Protein AF-A0A7R9DQ23-F1 (afdb_monomer_lite)

InterPro domains:
  IPR026749 Transmembrane protein 135 [PTHR12459] (14-139)
  IPR031926 Transmembrane protein 135, N-terminal domain [PF15982] (11-91)

Radius of gyration: 28.57 Å; chains: 1; bounding box: 68×41×71 Å

Organism: Timema cristinae (NCBI:txid61476)

Sequence (204 aa):
MRGRIPTRKDIKNTLLGILQSSLFLTCNGAAFPLFICFLRNILGNFNVLTVSFVPALLSSYVAILLERPSRRGLLSLYVTNVASETLFRMASWRGLVKPLPYGEVIIFTTSIATLLFLYRSSHATNDSIYSLLRFVVGPFEEKGYAENREDLPPQDVSLRFDRRSSGVVKAALQIYKSLVQGVKNYGRHPACPHPFSCTFYTLQ

Structure (mmCIF, N/CA/C/O backbone):
data_AF-A0A7R9DQ23-F1
#
_entry.id   AF-A0A7R9DQ23-F1
#
loop_
_atom_site.group_PDB
_atom_site.id
_atom_site.type_symbol
_atom_site.label_atom_id
_atom_site.label_alt_id
_atom_site.label_comp_id
_atom_site.label_asym_id
_atom_site.label_entity_id
_atom_site.label_seq_id
_atom_site.pdbx_PDB_ins_code
_atom_site.Cartn_x
_atom_site.Cartn_y
_atom_site.Cartn_z
_atom_site.occupancy
_atom_site.B_iso_or_equiv
_atom_site.auth_seq_id
_atom_site.auth_comp_id
_atom_site.auth_asym_id
_atom_site.auth_atom_id
_atom_site.pdbx_PDB_model_num
ATOM 1 N N . MET A 1 1 ? 18.814 2.558 -8.858 1.00 44.09 1 MET A N 1
ATOM 2 C CA . MET A 1 1 ? 18.869 3.459 -7.683 1.00 44.09 1 MET A CA 1
ATOM 3 C C . MET A 1 1 ? 20.300 3.957 -7.533 1.00 44.09 1 MET A C 1
ATOM 5 O O . MET A 1 1 ? 21.196 3.136 -7.402 1.00 44.09 1 MET A O 1
ATOM 9 N N . ARG A 1 2 ? 20.553 5.267 -7.663 1.00 52.25 2 ARG A N 1
ATOM 10 C CA . ARG A 1 2 ? 21.910 5.831 -7.533 1.00 52.25 2 ARG A CA 1
ATOM 11 C C . ARG A 1 2 ? 22.332 5.752 -6.063 1.00 52.25 2 ARG A C 1
ATOM 13 O O . ARG A 1 2 ? 21.673 6.367 -5.230 1.00 52.25 2 ARG A O 1
ATOM 20 N N . GLY A 1 3 ? 23.394 5.001 -5.765 1.00 68.25 3 GLY A N 1
ATOM 21 C CA . GLY A 1 3 ? 23.993 4.846 -4.433 1.00 68.25 3 GLY A CA 1
ATOM 22 C C . GLY A 1 3 ? 24.608 6.144 -3.910 1.00 68.25 3 GLY A C 1
ATOM 23 O O . GLY A 1 3 ? 25.823 6.284 -3.828 1.00 68.25 3 GLY A O 1
ATOM 24 N N . ARG A 1 4 ? 23.760 7.129 -3.609 1.00 82.06 4 ARG A N 1
ATOM 25 C CA . ARG A 1 4 ? 24.160 8.406 -3.025 1.00 82.06 4 ARG A CA 1
ATOM 26 C C . ARG A 1 4 ? 24.363 8.208 -1.525 1.00 82.06 4 ARG A C 1
ATOM 28 O O . ARG A 1 4 ? 23.463 7.724 -0.846 1.00 82.06 4 ARG A O 1
ATOM 35 N N . ILE A 1 5 ? 25.531 8.597 -1.020 1.00 84.62 5 ILE A N 1
ATOM 36 C CA . ILE A 1 5 ? 25.828 8.573 0.416 1.00 84.62 5 ILE A CA 1
ATOM 37 C C . ILE A 1 5 ? 24.860 9.550 1.112 1.00 84.62 5 ILE A C 1
ATOM 39 O O . ILE A 1 5 ? 24.774 10.708 0.683 1.00 84.62 5 ILE A O 1
ATOM 43 N N . PRO A 1 6 ? 24.099 9.108 2.131 1.00 83.56 6 PRO A N 1
ATOM 44 C CA . PRO A 1 6 ? 23.091 9.941 2.775 1.00 83.56 6 PRO A CA 1
ATOM 45 C C . PRO A 1 6 ? 23.744 11.107 3.520 1.00 83.56 6 PRO A C 1
ATOM 47 O O . PRO A 1 6 ? 24.711 10.930 4.265 1.00 83.56 6 PRO A O 1
ATOM 50 N N . THR A 1 7 ? 23.206 12.314 3.348 1.00 91.81 7 THR A N 1
ATOM 51 C CA . THR A 1 7 ? 23.671 13.480 4.110 1.00 91.81 7 THR A CA 1
ATOM 52 C C . THR A 1 7 ? 23.051 13.503 5.510 1.00 91.81 7 THR A C 1
ATOM 54 O O . THR A 1 7 ? 21.995 12.920 5.755 1.00 91.81 7 THR A O 1
ATOM 57 N N . ARG A 1 8 ? 23.659 14.235 6.459 1.00 89.25 8 ARG A N 1
ATOM 58 C CA . ARG A 1 8 ? 23.114 14.390 7.829 1.00 89.25 8 ARG A CA 1
ATOM 59 C C . ARG A 1 8 ? 21.660 14.890 7.843 1.00 89.25 8 ARG A C 1
ATOM 61 O O . ARG A 1 8 ? 20.890 14.530 8.731 1.00 89.25 8 ARG A O 1
ATOM 68 N N . LYS A 1 9 ? 21.279 15.702 6.851 1.00 90.25 9 LYS A N 1
ATOM 69 C CA . LYS A 1 9 ? 19.907 16.199 6.676 1.00 90.25 9 LYS A CA 1
ATOM 70 C C . LYS A 1 9 ? 18.944 15.070 6.298 1.00 90.25 9 LYS A C 1
ATOM 72 O O . LYS A 1 9 ? 17.866 14.988 6.878 1.00 90.25 9 LYS A O 1
ATOM 77 N N . ASP A 1 10 ? 19.357 14.171 5.406 1.00 89.19 10 ASP A N 1
ATOM 78 C CA . ASP A 1 10 ? 18.550 13.019 4.983 1.00 89.19 10 ASP A CA 1
ATOM 79 C C . ASP A 1 10 ? 18.292 12.063 6.152 1.00 89.19 10 ASP A C 1
ATOM 81 O O . ASP A 1 10 ? 17.164 11.609 6.352 1.00 89.19 10 ASP A O 1
ATOM 85 N N . ILE A 1 11 ? 19.313 11.828 6.983 1.00 90.88 11 ILE A N 1
ATOM 86 C CA . ILE A 1 11 ? 19.194 10.997 8.190 1.00 90.88 11 ILE A CA 1
ATOM 87 C C . ILE A 1 11 ? 18.203 11.626 9.177 1.00 90.88 11 ILE A C 1
ATOM 89 O O . ILE A 1 11 ? 17.291 10.944 9.646 1.00 90.88 11 ILE A O 1
ATOM 93 N N . LYS A 1 12 ? 18.318 12.934 9.450 1.00 92.56 12 LYS A N 1
ATOM 94 C CA . LYS A 1 12 ? 17.378 13.647 10.333 1.00 92.56 12 LYS A CA 1
ATOM 95 C C . LYS A 1 12 ? 15.939 13.562 9.811 1.00 92.56 12 LYS A C 1
ATOM 97 O O . LYS A 1 12 ? 15.025 13.267 10.576 1.00 92.56 12 LYS A O 1
ATOM 102 N N . ASN A 1 13 ? 15.736 13.773 8.512 1.00 89.56 13 ASN A N 1
ATOM 103 C CA . ASN A 1 13 ? 14.414 13.703 7.885 1.00 89.56 13 ASN A CA 1
ATOM 104 C C . ASN A 1 13 ? 13.816 12.290 7.925 1.00 89.56 13 ASN A C 1
ATOM 106 O O . ASN A 1 13 ? 12.602 12.135 8.099 1.00 89.56 13 ASN A O 1
ATOM 110 N N . THR A 1 14 ? 14.668 11.272 7.785 1.00 89.94 14 THR A N 1
ATOM 111 C CA . THR A 1 14 ? 14.283 9.861 7.892 1.00 89.94 14 THR A CA 1
ATOM 112 C C . THR A 1 14 ? 13.864 9.531 9.319 1.00 89.94 14 THR A C 1
ATOM 114 O O . THR A 1 14 ? 12.783 8.984 9.516 1.00 89.94 14 THR A O 1
ATOM 117 N N . LEU A 1 15 ? 14.645 9.949 10.321 1.00 92.62 15 LEU A N 1
ATOM 118 C CA . LEU A 1 15 ? 14.318 9.735 11.731 1.00 92.62 15 LEU A CA 1
ATOM 119 C C . LEU A 1 15 ? 13.000 10.420 12.121 1.00 92.62 15 LEU A C 1
ATOM 121 O O . LEU A 1 15 ? 12.136 9.793 12.728 1.00 92.62 15 LEU A O 1
ATOM 125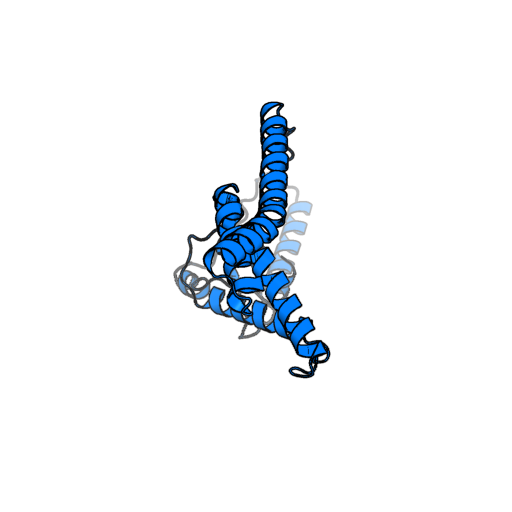 N N . LEU A 1 16 ? 12.802 11.675 11.700 1.00 91.00 16 LEU A N 1
ATOM 126 C CA . LEU A 1 16 ? 11.528 12.378 11.888 1.00 91.00 16 LEU A CA 1
ATOM 127 C C . LEU A 1 16 ? 10.367 11.666 11.178 1.00 91.0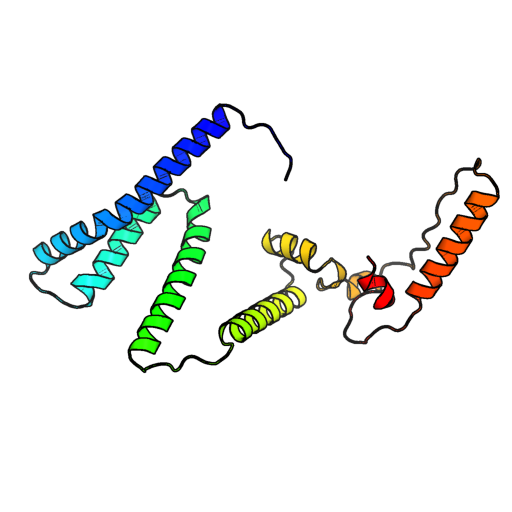0 16 LEU A C 1
ATOM 129 O O . LEU A 1 16 ? 9.240 11.704 11.657 1.00 91.00 16 LEU A O 1
ATOM 133 N N . GLY A 1 17 ? 10.624 11.005 10.046 1.00 89.19 17 GLY A N 1
ATOM 134 C CA . GLY A 1 17 ? 9.624 10.192 9.347 1.00 89.19 17 GLY A CA 1
ATOM 135 C C . GLY A 1 17 ? 9.254 8.920 10.075 1.00 89.19 17 GLY A C 1
ATOM 136 O O . GLY A 1 17 ? 8.074 8.590 10.136 1.00 89.19 17 GLY A O 1
ATOM 137 N N . ILE A 1 18 ? 10.236 8.247 10.665 1.00 91.06 18 ILE A N 1
ATOM 138 C CA . ILE A 1 18 ? 9.996 7.075 11.503 1.00 91.06 18 ILE A CA 1
ATOM 139 C C . ILE A 1 18 ? 9.179 7.486 12.729 1.00 91.06 18 ILE A C 1
ATOM 141 O O . ILE A 1 18 ? 8.142 6.886 12.983 1.00 91.06 18 ILE A O 1
ATOM 145 N N . LEU A 1 19 ? 9.574 8.556 13.429 1.00 92.50 19 LEU A N 1
ATOM 146 C CA . LEU A 1 19 ? 8.834 9.063 14.589 1.00 92.50 19 LEU A CA 1
ATOM 147 C C . LEU A 1 19 ? 7.398 9.461 14.235 1.00 92.50 19 LEU A C 1
ATOM 149 O O . LEU A 1 19 ? 6.474 9.106 14.961 1.00 92.50 19 LEU A O 1
ATOM 153 N N . GLN A 1 20 ? 7.198 10.148 13.109 1.00 91.94 20 GLN A N 1
ATOM 154 C CA . GLN A 1 20 ? 5.864 10.526 12.646 1.00 91.94 20 GLN A CA 1
ATOM 155 C C . GLN A 1 20 ? 4.994 9.303 12.331 1.00 91.94 20 GLN A C 1
ATOM 157 O O . GLN A 1 20 ? 3.832 9.277 12.723 1.00 91.94 20 GLN A O 1
ATOM 162 N N . SER A 1 21 ? 5.544 8.272 11.685 1.00 88.94 21 SER A N 1
ATOM 163 C CA . SER A 1 21 ? 4.790 7.043 11.412 1.00 88.94 21 SER A CA 1
ATOM 164 C C . SER A 1 21 ? 4.529 6.206 12.664 1.00 88.94 21 SER A C 1
ATOM 166 O O . SER A 1 21 ? 3.459 5.614 12.793 1.00 88.94 21 SER A O 1
ATOM 168 N N . SER A 1 22 ? 5.458 6.188 13.621 1.00 92.12 22 SER A N 1
ATOM 169 C CA . SER A 1 22 ? 5.225 5.577 14.934 1.00 92.12 22 SER A CA 1
ATOM 170 C C . SER A 1 22 ? 4.128 6.313 15.700 1.00 92.12 22 SER A C 1
ATOM 172 O O . SER A 1 22 ? 3.290 5.671 16.335 1.00 92.12 22 SER A O 1
ATOM 174 N N . LEU A 1 23 ? 4.088 7.646 15.600 1.00 92.50 23 LEU A N 1
ATOM 175 C CA . LEU A 1 23 ? 3.028 8.464 16.181 1.00 92.50 23 LEU A CA 1
ATOM 176 C C . LEU A 1 23 ? 1.685 8.197 15.494 1.00 92.50 23 LEU A C 1
ATOM 178 O O . LEU A 1 23 ? 0.688 8.042 16.188 1.00 92.50 23 LEU A O 1
ATOM 182 N N . PHE A 1 24 ? 1.661 8.076 14.164 1.00 92.44 24 PHE A N 1
ATOM 183 C CA . PHE A 1 24 ? 0.476 7.673 13.402 1.00 92.44 24 PHE A CA 1
ATOM 184 C C . PHE A 1 24 ? -0.089 6.337 13.904 1.00 92.44 24 PHE A C 1
ATOM 186 O O . PHE A 1 24 ? -1.266 6.259 14.258 1.00 92.44 24 PHE A O 1
ATOM 193 N N . LEU A 1 25 ? 0.752 5.298 13.980 1.00 90.56 25 LEU A N 1
ATOM 194 C CA . LEU A 1 25 ? 0.313 3.958 14.371 1.00 90.56 25 LEU A CA 1
ATOM 195 C C . LEU A 1 25 ? -0.149 3.921 15.834 1.00 90.56 25 LEU A C 1
ATOM 197 O O . LEU A 1 25 ? -1.204 3.363 16.137 1.00 90.56 25 LEU A O 1
ATOM 201 N N . THR A 1 26 ? 0.606 4.571 16.724 1.00 94.00 26 THR A N 1
ATOM 202 C CA . THR A 1 26 ? 0.248 4.702 18.144 1.00 94.00 26 THR A CA 1
ATOM 203 C C . THR A 1 26 ? -1.060 5.469 18.312 1.00 94.00 26 THR A C 1
ATOM 205 O O . THR A 1 26 ? -1.924 5.038 19.069 1.00 94.00 26 THR A O 1
ATOM 208 N N . CYS A 1 27 ? -1.245 6.570 17.580 1.00 93.50 27 CYS A N 1
ATOM 209 C CA . CYS A 1 27 ? -2.468 7.365 17.626 1.00 93.50 27 CYS A CA 1
ATOM 210 C C . CYS A 1 27 ? -3.675 6.559 17.138 1.00 93.50 27 CYS A C 1
ATOM 212 O O . CYS A 1 27 ? -4.690 6.550 17.823 1.00 93.50 27 CYS A O 1
ATOM 214 N N . ASN A 1 28 ? -3.556 5.808 16.037 1.00 92.69 28 ASN A N 1
ATOM 215 C CA . ASN A 1 28 ? -4.642 4.948 15.553 1.00 92.69 28 ASN A CA 1
ATOM 216 C C . ASN A 1 28 ? -5.036 3.865 16.576 1.00 92.69 28 ASN A C 1
ATOM 218 O O . ASN A 1 28 ? -6.212 3.525 16.709 1.00 92.69 28 ASN A O 1
ATOM 222 N N . GLY A 1 29 ? -4.061 3.315 17.306 1.00 91.81 29 GLY A N 1
ATOM 223 C CA . GLY A 1 29 ? -4.319 2.330 18.358 1.00 91.81 29 GLY A CA 1
ATOM 224 C C . GLY A 1 29 ? -4.935 2.940 19.619 1.00 91.81 29 GLY A C 1
ATOM 225 O O . GLY A 1 29 ? -5.898 2.401 20.154 1.00 91.81 29 GLY A O 1
ATOM 226 N N . ALA A 1 30 ? -4.407 4.075 20.081 1.00 94.25 30 ALA A N 1
ATOM 227 C CA . ALA A 1 30 ? -4.840 4.742 21.309 1.00 94.25 30 ALA A CA 1
ATOM 228 C C . ALA A 1 30 ? -6.164 5.504 21.148 1.00 94.25 30 ALA A C 1
ATOM 230 O O . ALA A 1 30 ? -6.963 5.552 22.081 1.00 94.25 30 ALA A O 1
ATOM 231 N N . ALA A 1 31 ? -6.433 6.076 19.973 1.00 94.38 31 ALA A N 1
ATOM 232 C CA . ALA A 1 31 ? -7.668 6.809 19.725 1.00 94.38 31 ALA A CA 1
ATOM 233 C C . ALA A 1 31 ? -8.892 5.884 19.652 1.00 94.38 31 ALA A C 1
ATOM 235 O O . ALA A 1 31 ? -9.985 6.307 20.013 1.00 94.38 31 ALA A O 1
ATOM 236 N N . PHE A 1 32 ? -8.728 4.608 19.289 1.00 94.06 32 PHE A N 1
ATOM 237 C CA . PHE A 1 32 ? -9.829 3.643 19.253 1.00 94.06 32 PHE A CA 1
ATOM 238 C C . PHE A 1 32 ? -10.543 3.460 20.611 1.00 94.06 32 PHE A C 1
ATOM 240 O O . PHE A 1 32 ? -11.741 3.748 20.681 1.00 94.06 32 PHE A O 1
ATOM 247 N N . PRO A 1 33 ? -9.870 3.052 21.711 1.00 93.88 33 PRO A N 1
ATOM 248 C CA . PRO A 1 33 ? -10.518 2.939 23.017 1.00 93.88 33 PRO A CA 1
ATOM 249 C C . PRO A 1 33 ? -10.999 4.297 23.549 1.00 93.88 33 PRO A C 1
ATOM 251 O O . PRO A 1 33 ? -12.045 4.351 24.194 1.00 93.88 33 PRO A O 1
ATOM 254 N N . LEU A 1 34 ? -10.301 5.399 23.240 1.00 94.00 34 LEU A N 1
ATOM 255 C CA . LEU A 1 34 ? -10.749 6.748 23.608 1.00 94.00 34 LEU A CA 1
ATOM 256 C C . LEU A 1 34 ? -12.094 7.094 22.953 1.00 94.00 34 LEU A C 1
ATOM 258 O O . LEU A 1 34 ? -13.013 7.534 23.645 1.00 94.00 34 LEU A O 1
ATOM 262 N N . PHE A 1 35 ? -12.245 6.845 21.650 1.00 93.75 35 PHE A N 1
ATOM 263 C CA . PHE A 1 35 ? -13.499 7.084 20.938 1.00 93.75 35 PHE A CA 1
ATOM 264 C C . PHE A 1 35 ? -14.614 6.127 21.361 1.00 93.75 35 PHE A C 1
ATOM 266 O O . PHE A 1 35 ? -15.764 6.557 21.422 1.00 93.75 35 PHE A O 1
ATOM 273 N N . ILE A 1 36 ? -14.305 4.875 21.722 1.00 92.56 36 ILE A N 1
ATOM 274 C CA . ILE A 1 36 ? -15.294 3.965 22.326 1.00 92.56 36 ILE A CA 1
ATOM 275 C C . ILE A 1 36 ? -15.838 4.560 23.626 1.00 92.56 36 ILE A C 1
ATOM 277 O O . ILE A 1 36 ? -17.054 4.654 23.795 1.00 92.56 36 ILE A O 1
ATOM 281 N N . CYS A 1 37 ? -14.957 4.972 24.542 1.00 92.00 37 CYS A N 1
ATOM 282 C CA . CYS A 1 37 ? -15.365 5.549 25.823 1.00 92.00 37 CYS A CA 1
ATOM 283 C C . CYS A 1 37 ? -16.153 6.850 25.632 1.00 92.00 37 CYS A C 1
ATOM 285 O O . CYS A 1 37 ? -17.181 7.050 26.279 1.00 92.00 37 CYS A O 1
ATOM 287 N N . PHE A 1 38 ? -15.710 7.703 24.708 1.00 90.81 38 PHE A N 1
ATOM 288 C CA . PHE A 1 38 ? -16.387 8.951 24.372 1.00 90.81 38 PHE A CA 1
ATOM 289 C C . PHE A 1 38 ? -17.797 8.713 23.814 1.00 90.81 38 PHE A C 1
ATOM 291 O O . PHE A 1 38 ? -18.766 9.288 24.311 1.00 90.81 38 PHE A O 1
ATOM 298 N N . LEU A 1 39 ? -17.939 7.816 22.834 1.00 90.44 39 LEU A N 1
ATOM 299 C CA . LEU A 1 39 ? -19.238 7.473 22.249 1.00 90.44 39 LEU A CA 1
ATOM 300 C C . LEU A 1 39 ? -20.159 6.796 23.261 1.00 90.44 39 LEU A C 1
ATOM 302 O O . LEU A 1 39 ? -21.354 7.084 23.277 1.00 90.44 39 LEU A O 1
ATOM 306 N N . ARG A 1 40 ? -19.612 5.949 24.141 1.00 88.56 40 ARG A N 1
ATOM 307 C CA . ARG A 1 40 ? -20.370 5.349 25.244 1.00 88.56 40 ARG A CA 1
ATOM 308 C C . ARG A 1 40 ? -20.923 6.415 26.188 1.00 88.56 40 ARG A C 1
ATOM 310 O O . ARG A 1 40 ? -22.080 6.310 26.581 1.00 88.56 40 ARG A O 1
ATOM 317 N N . ASN A 1 41 ? -20.123 7.423 26.536 1.00 90.94 41 ASN A N 1
ATOM 318 C CA . ASN A 1 41 ? -20.553 8.493 27.435 1.00 90.94 41 ASN A CA 1
ATOM 319 C C . ASN A 1 41 ? -21.682 9.349 26.832 1.00 90.94 41 ASN A C 1
ATOM 321 O O . ASN A 1 41 ? -22.545 9.818 27.562 1.00 90.94 41 ASN A O 1
ATOM 325 N N . ILE A 1 42 ? -21.697 9.529 25.506 1.00 89.31 42 ILE A N 1
ATOM 326 C CA . ILE A 1 42 ? -22.728 10.321 24.814 1.00 89.31 42 ILE A CA 1
ATOM 327 C C . ILE A 1 42 ? -24.005 9.513 24.562 1.00 89.31 42 ILE A C 1
ATOM 329 O O . ILE A 1 42 ? -25.104 10.014 24.775 1.00 89.31 42 ILE A O 1
ATOM 333 N N . LEU A 1 43 ? -23.876 8.279 24.068 1.00 87.19 43 LEU A N 1
ATOM 334 C CA . LEU A 1 43 ? -25.012 7.489 23.576 1.00 87.19 43 LEU A CA 1
ATOM 335 C C . LEU A 1 43 ? -25.620 6.574 24.646 1.00 87.19 43 LEU A C 1
ATOM 337 O O . LEU A 1 43 ? -26.723 6.067 24.450 1.00 87.19 43 LEU A O 1
ATOM 341 N N . GLY A 1 44 ? -24.897 6.299 25.736 1.00 82.44 44 GLY A N 1
ATOM 342 C CA . GLY A 1 44 ? -25.346 5.460 26.854 1.00 82.44 44 GLY A CA 1
ATOM 343 C C . GLY A 1 44 ? -25.523 3.965 26.543 1.00 82.44 44 GLY A C 1
ATOM 344 O O . GLY A 1 44 ? -25.603 3.166 27.470 1.00 82.44 44 GLY A O 1
ATOM 345 N N . ASN A 1 45 ? -25.530 3.567 25.265 1.00 82.44 45 ASN A N 1
ATOM 346 C CA . ASN A 1 45 ? -25.860 2.218 24.804 1.00 82.44 45 ASN A CA 1
ATOM 347 C C . ASN A 1 45 ? -24.769 1.599 23.919 1.00 82.44 45 ASN A C 1
ATOM 349 O O . ASN A 1 45 ? -24.036 2.287 23.202 1.00 82.44 45 ASN A O 1
ATOM 353 N N . PHE A 1 46 ? -24.724 0.265 23.914 1.00 81.12 46 PHE A N 1
ATOM 354 C CA . PHE A 1 46 ? -23.859 -0.517 23.038 1.00 81.12 46 PHE A CA 1
ATOM 355 C C . PHE A 1 46 ? -24.620 -1.015 21.811 1.00 81.12 46 PHE A C 1
ATOM 357 O O . PHE A 1 46 ? -25.576 -1.775 21.922 1.00 81.12 46 PHE A O 1
ATOM 364 N N . ASN A 1 47 ? -24.157 -0.613 20.632 1.00 84.88 47 ASN A N 1
ATOM 365 C CA . ASN A 1 47 ? -24.573 -1.163 19.351 1.00 84.88 47 ASN A CA 1
ATOM 366 C C . ASN A 1 47 ? -23.310 -1.589 18.588 1.00 84.88 47 ASN A C 1
ATOM 368 O O . ASN A 1 47 ? -22.231 -1.039 18.808 1.00 84.88 47 ASN A O 1
ATOM 372 N N . VAL A 1 48 ? -23.418 -2.543 17.666 1.00 84.12 48 VAL A N 1
ATOM 373 C CA . VAL A 1 48 ? -22.283 -3.025 16.857 1.00 84.12 48 VAL A CA 1
ATOM 374 C C . VAL A 1 48 ? -21.588 -1.861 16.134 1.00 84.12 48 VAL A C 1
ATOM 376 O O . VAL A 1 48 ? -20.359 -1.803 16.055 1.00 84.12 48 VAL A O 1
ATOM 379 N N . LEU A 1 49 ? -22.369 -0.875 15.681 1.00 84.94 49 LEU A N 1
ATOM 380 C CA . LEU A 1 49 ? -21.843 0.332 15.044 1.00 84.94 49 LEU A CA 1
ATOM 381 C C . LEU A 1 49 ? -21.060 1.224 16.015 1.00 84.94 49 LEU A C 1
ATOM 383 O O . LEU A 1 49 ? -20.014 1.746 15.644 1.00 84.94 49 LEU A O 1
ATOM 387 N N . THR A 1 50 ? -21.532 1.386 17.252 1.00 85.00 50 THR A N 1
ATOM 388 C CA . THR A 1 50 ? -20.923 2.293 18.238 1.00 85.00 50 THR A CA 1
ATOM 389 C C . THR A 1 50 ? -19.756 1.656 18.987 1.00 85.00 50 THR A C 1
ATOM 391 O O . THR A 1 50 ? -18.899 2.377 19.484 1.00 85.00 50 THR A O 1
ATOM 394 N N . VAL A 1 51 ? -19.688 0.323 19.035 1.00 87.94 51 VAL A N 1
ATOM 395 C CA . VAL A 1 51 ? -18.592 -0.433 19.664 1.00 87.94 51 VAL A CA 1
ATOM 396 C C . VAL A 1 51 ? -17.415 -0.638 18.716 1.00 87.94 51 VAL A C 1
ATOM 398 O O . VAL A 1 51 ? -16.271 -0.640 19.161 1.00 87.94 51 VAL A O 1
ATOM 401 N N . SER A 1 52 ? -17.670 -0.819 17.417 1.00 88.12 52 SER A N 1
ATOM 402 C CA . SER A 1 52 ? -16.608 -1.153 16.460 1.00 88.12 52 SER A CA 1
ATOM 403 C C . SER A 1 52 ? -16.495 -0.154 15.319 1.00 88.12 52 SER A C 1
ATOM 405 O O . SER A 1 52 ? -15.448 0.470 15.175 1.00 88.12 52 SER A O 1
ATOM 407 N N . PHE A 1 53 ? -17.545 0.028 14.514 1.00 90.69 53 PHE A N 1
ATOM 408 C CA . PHE A 1 53 ? -17.419 0.743 13.239 1.00 90.69 53 PHE A CA 1
ATOM 409 C C . PHE A 1 53 ? -17.104 2.239 13.401 1.00 90.69 53 PHE A C 1
ATOM 411 O O . PHE A 1 53 ? -16.109 2.722 12.865 1.00 90.69 53 PHE A O 1
ATOM 418 N N . VAL A 1 54 ? -17.919 2.972 14.164 1.00 92.75 54 VAL A N 1
ATOM 419 C CA . VAL A 1 54 ? -17.773 4.426 14.339 1.00 92.75 54 VAL A CA 1
ATOM 420 C C . VAL A 1 54 ? -16.475 4.793 15.075 1.00 92.75 54 VAL A C 1
ATOM 422 O O . VAL A 1 54 ? -15.746 5.642 14.560 1.00 92.75 54 VAL A O 1
ATOM 425 N N . PRO A 1 55 ? -16.109 4.160 16.212 1.00 93.06 55 PRO A N 1
ATOM 426 C CA . PRO A 1 55 ? -14.830 4.445 16.861 1.00 93.06 55 PRO A CA 1
ATOM 427 C C . PRO A 1 55 ? -13.622 4.127 15.977 1.00 93.06 55 PRO A C 1
ATOM 429 O O . PRO A 1 55 ? -12.663 4.897 15.968 1.00 93.06 55 PRO A O 1
ATOM 432 N N . ALA A 1 56 ? -13.657 3.022 15.220 1.00 92.19 56 ALA A N 1
ATOM 433 C CA . ALA A 1 56 ? -12.575 2.674 14.299 1.00 92.19 56 ALA A CA 1
ATOM 434 C C . ALA A 1 56 ? -12.430 3.719 13.186 1.00 92.19 56 ALA A C 1
ATOM 436 O O . ALA A 1 56 ? -11.318 4.164 12.910 1.00 92.19 56 ALA A O 1
ATOM 437 N N . LEU A 1 57 ? -13.546 4.167 12.603 1.00 93.12 57 LEU A N 1
ATOM 438 C CA . LEU A 1 57 ? -13.549 5.187 11.557 1.00 93.12 57 LEU A CA 1
ATOM 439 C C . LEU A 1 57 ? -13.002 6.527 12.067 1.00 93.12 57 LEU A C 1
ATOM 441 O O . LEU A 1 57 ? -12.141 7.119 11.416 1.00 93.12 57 LEU A O 1
ATOM 445 N N . LEU A 1 58 ? -13.448 6.984 13.241 1.00 93.81 58 LEU A N 1
ATOM 446 C CA . LEU A 1 58 ? -12.952 8.221 13.855 1.00 93.81 58 LEU A CA 1
ATOM 447 C C . LEU A 1 58 ? -11.468 8.119 14.224 1.00 93.81 58 LEU A C 1
ATOM 449 O O . LEU A 1 58 ? -10.703 9.042 13.944 1.00 93.81 58 LEU A O 1
ATOM 453 N N . SER A 1 59 ? -11.050 6.985 14.790 1.00 94.44 59 SER A N 1
ATOM 454 C CA . SER A 1 59 ? -9.649 6.729 15.131 1.00 94.44 59 SER A CA 1
ATOM 455 C C . SER A 1 59 ? -8.744 6.805 13.901 1.00 94.44 59 SER A C 1
ATOM 457 O O . SER A 1 59 ? -7.767 7.558 13.880 1.00 94.44 59 SER A O 1
ATOM 459 N N . SER A 1 60 ? -9.113 6.097 12.832 1.00 92.62 60 SER A N 1
ATOM 460 C CA . SER A 1 60 ? -8.349 6.091 11.585 1.00 92.62 60 SER A CA 1
ATOM 461 C C . SER A 1 60 ? -8.379 7.439 10.866 1.00 92.62 60 SER A C 1
ATOM 463 O O . SER A 1 60 ? -7.376 7.822 10.262 1.00 92.62 60 SER A O 1
ATOM 465 N N . TYR A 1 61 ? -9.473 8.198 10.975 1.00 92.69 61 TYR A N 1
ATOM 466 C CA . TYR A 1 61 ? -9.553 9.558 10.443 1.00 92.69 61 TYR A CA 1
ATOM 467 C C . TYR A 1 61 ? -8.621 10.530 11.181 1.00 92.69 61 TYR A C 1
ATOM 469 O O . TYR A 1 61 ? -7.900 11.297 10.548 1.00 92.69 61 TYR A O 1
ATOM 477 N N . VAL A 1 62 ? -8.560 10.482 12.512 1.00 93.19 62 VAL A N 1
ATOM 478 C CA . VAL A 1 62 ? -7.608 11.319 13.263 1.00 93.19 62 VAL A CA 1
ATOM 479 C C . VAL A 1 62 ? -6.169 10.901 12.973 1.00 93.19 62 VAL A C 1
ATOM 481 O O . VAL A 1 62 ? -5.317 11.754 12.721 1.00 93.19 62 VAL A O 1
ATOM 484 N N . ALA A 1 63 ? -5.900 9.595 12.934 1.00 92.06 63 ALA A N 1
ATOM 485 C CA . ALA A 1 63 ? -4.571 9.088 12.637 1.00 92.06 63 ALA A CA 1
ATOM 486 C C . ALA A 1 63 ? -4.092 9.542 11.249 1.00 92.06 63 ALA A C 1
ATOM 488 O O . ALA A 1 63 ? -2.993 10.083 11.129 1.00 92.06 63 ALA A O 1
ATOM 489 N N . ILE A 1 64 ? -4.910 9.409 10.197 1.00 90.88 64 ILE A N 1
ATOM 490 C CA . ILE A 1 64 ? -4.470 9.732 8.829 1.00 90.88 64 ILE A CA 1
ATOM 491 C C . ILE A 1 64 ? -4.111 11.214 8.644 1.00 90.88 64 ILE A C 1
ATOM 493 O O . ILE A 1 64 ? -3.251 11.535 7.820 1.00 90.88 64 ILE A O 1
ATOM 497 N N . LEU A 1 65 ? -4.714 12.114 9.428 1.00 89.62 65 LEU A N 1
ATOM 498 C CA . LEU A 1 65 ? -4.377 13.539 9.415 1.00 89.62 65 LEU A CA 1
ATOM 499 C C . LEU A 1 65 ? -2.954 13.811 9.927 1.00 89.62 65 LEU A C 1
ATOM 501 O O . LEU A 1 65 ? -2.309 14.732 9.423 1.00 89.62 65 LEU A O 1
ATOM 505 N N . LEU A 1 66 ? -2.441 12.991 10.852 1.00 89.94 66 LEU A N 1
ATOM 506 C CA . LEU A 1 66 ? -1.074 13.098 11.381 1.00 89.94 66 LEU A CA 1
ATOM 507 C C . LEU A 1 66 ? -0.004 12.599 10.399 1.00 89.94 66 LEU A C 1
ATOM 509 O O . LEU A 1 66 ? 1.146 13.040 10.457 1.00 89.94 66 LEU A O 1
ATOM 513 N N . GLU A 1 67 ? -0.351 11.680 9.498 1.00 90.12 67 GLU A N 1
ATOM 514 C CA . GLU A 1 67 ? 0.594 11.095 8.542 1.00 90.12 67 GLU A CA 1
ATOM 515 C C . GLU A 1 67 ? 0.811 12.005 7.319 1.00 90.12 67 GLU A C 1
ATOM 517 O O . GLU A 1 67 ? -0.063 12.788 6.920 1.00 90.12 67 GLU A O 1
ATOM 522 N N . ARG A 1 68 ? 1.985 11.900 6.685 1.00 86.19 68 ARG A N 1
ATOM 523 C CA . ARG A 1 68 ? 2.350 12.731 5.524 1.00 86.19 68 ARG A CA 1
ATOM 524 C C . ARG A 1 68 ? 1.459 12.426 4.315 1.00 86.19 68 ARG A C 1
ATOM 526 O O . ARG A 1 68 ? 1.308 11.251 3.973 1.00 86.19 68 ARG A O 1
ATOM 533 N N . PRO A 1 69 ? 0.971 13.442 3.576 1.00 86.00 69 PRO A N 1
ATOM 534 C CA . PRO A 1 69 ? 0.059 13.244 2.446 1.00 86.00 69 PRO A CA 1
ATOM 535 C C . PRO A 1 69 ? 0.626 12.328 1.355 1.00 86.00 69 PRO A C 1
ATOM 537 O O . PRO A 1 69 ? -0.108 11.515 0.804 1.00 86.00 69 PRO A O 1
ATOM 540 N N . SER A 1 70 ? 1.941 12.370 1.114 1.00 84.88 70 SER A N 1
ATOM 541 C CA . SER A 1 70 ? 2.610 11.512 0.128 1.00 84.88 70 SER A CA 1
ATOM 542 C C . SER A 1 70 ? 2.553 10.014 0.450 1.00 84.88 70 SER A C 1
ATOM 544 O O . SER A 1 70 ? 2.663 9.197 -0.459 1.00 84.88 70 SER A O 1
ATOM 546 N N . ARG A 1 71 ? 2.378 9.630 1.724 1.00 84.56 71 ARG A N 1
ATOM 547 C CA . ARG A 1 71 ? 2.344 8.222 2.163 1.00 84.56 71 ARG A CA 1
ATOM 548 C C . ARG A 1 71 ? 0.932 7.672 2.339 1.00 84.56 71 ARG A C 1
ATOM 550 O O . ARG A 1 71 ? 0.772 6.454 2.345 1.00 84.56 71 ARG A O 1
ATOM 557 N N . ARG A 1 72 ? -0.082 8.541 2.450 1.00 89.69 72 ARG A N 1
ATOM 558 C CA . ARG A 1 72 ? -1.480 8.153 2.722 1.00 89.69 72 ARG A CA 1
ATOM 559 C C . ARG A 1 72 ? -2.028 7.185 1.673 1.00 89.69 72 ARG A C 1
ATOM 561 O O . ARG A 1 72 ? -2.654 6.200 2.042 1.00 89.69 72 ARG A O 1
ATOM 568 N N . GLY A 1 73 ? -1.744 7.426 0.390 1.00 89.50 73 GLY A N 1
ATOM 569 C CA . GLY A 1 73 ? -2.201 6.557 -0.701 1.00 89.50 73 GLY A CA 1
ATOM 570 C C . GLY A 1 73 ? -1.629 5.140 -0.615 1.00 89.50 73 GLY A C 1
ATOM 571 O O . GLY A 1 73 ? -2.377 4.169 -0.637 1.00 89.50 73 GLY A O 1
ATOM 572 N N . LEU A 1 74 ? -0.310 5.018 -0.437 1.00 87.94 74 LEU A N 1
ATOM 573 C CA . LEU A 1 74 ? 0.362 3.717 -0.339 1.00 87.94 74 LEU A CA 1
ATOM 574 C C . LEU A 1 74 ? -0.060 2.955 0.924 1.00 87.94 74 LEU A C 1
ATOM 576 O O . LEU A 1 74 ? -0.299 1.752 0.867 1.00 87.94 74 LEU A O 1
ATOM 580 N N . LEU A 1 75 ? -0.200 3.658 2.052 1.00 88.62 75 LEU A N 1
ATOM 581 C CA . LEU A 1 75 ? -0.658 3.063 3.307 1.00 88.62 75 LEU A CA 1
ATOM 582 C C . LEU A 1 75 ? -2.105 2.573 3.194 1.00 88.62 75 LEU A C 1
ATOM 584 O O . LEU A 1 75 ? -2.395 1.460 3.620 1.00 88.62 75 LEU A O 1
ATOM 588 N N . SER A 1 76 ? -2.985 3.365 2.575 1.00 89.44 76 SER A N 1
ATOM 589 C CA . SER A 1 76 ? -4.370 2.970 2.306 1.00 89.44 76 SER A CA 1
ATOM 590 C C . SER A 1 76 ? -4.425 1.695 1.466 1.00 89.44 76 SER A C 1
ATOM 592 O O . SER A 1 76 ? -5.034 0.721 1.892 1.00 89.44 76 SER A O 1
ATOM 594 N N . LEU A 1 77 ? -3.691 1.641 0.345 1.00 90.19 77 LEU A N 1
ATOM 595 C CA . LEU A 1 77 ? -3.621 0.441 -0.498 1.00 90.19 77 LEU A CA 1
ATOM 596 C C . LEU A 1 77 ? -3.145 -0.795 0.278 1.00 90.19 77 LEU A C 1
ATOM 598 O O . LEU A 1 77 ? -3.728 -1.870 0.144 1.00 90.19 77 LEU A O 1
ATOM 602 N N . TYR A 1 78 ? -2.120 -0.640 1.120 1.00 91.81 78 TYR A N 1
ATOM 603 C CA . TYR A 1 78 ? -1.629 -1.722 1.973 1.00 91.81 78 TYR A CA 1
ATOM 604 C C . TYR A 1 78 ? -2.694 -2.201 2.970 1.00 91.81 78 TYR A C 1
ATOM 606 O O . TYR A 1 78 ? -2.977 -3.397 3.047 1.00 91.81 78 TYR A O 1
ATOM 614 N N . VAL A 1 79 ? -3.315 -1.280 3.714 1.00 90.88 79 VAL A N 1
ATOM 615 C CA . VAL A 1 79 ? -4.318 -1.624 4.734 1.00 90.88 79 VAL A CA 1
ATOM 616 C C . VAL A 1 79 ? -5.575 -2.208 4.098 1.00 90.88 79 VAL A C 1
ATOM 618 O O . VAL A 1 79 ? -6.127 -3.155 4.647 1.00 90.88 79 VAL A O 1
ATOM 621 N N . THR A 1 80 ? -6.010 -1.721 2.933 1.00 92.62 80 THR A N 1
ATOM 622 C CA . THR A 1 80 ? -7.136 -2.304 2.190 1.00 92.62 80 THR A CA 1
ATOM 623 C C . THR A 1 80 ? -6.863 -3.756 1.805 1.00 92.62 80 THR A C 1
ATOM 625 O O . THR A 1 80 ? -7.763 -4.582 1.933 1.00 92.62 80 THR A O 1
ATOM 628 N N . ASN A 1 81 ? -5.632 -4.088 1.402 1.00 93.44 81 ASN A N 1
ATOM 629 C CA . ASN A 1 81 ? -5.255 -5.468 1.092 1.00 93.44 81 ASN A CA 1
ATOM 630 C C . ASN A 1 81 ? -5.272 -6.369 2.342 1.00 93.44 81 ASN A C 1
ATOM 632 O O . ASN A 1 81 ? -5.839 -7.457 2.335 1.00 93.44 81 ASN A O 1
ATOM 636 N N . VAL A 1 82 ? -4.721 -5.891 3.461 1.00 93.81 82 VAL A N 1
ATOM 637 C CA . VAL A 1 82 ? -4.783 -6.628 4.738 1.00 93.81 82 VAL A CA 1
ATOM 638 C C . VAL A 1 82 ? -6.233 -6.784 5.216 1.00 93.81 82 VAL A C 1
ATOM 640 O O . VAL A 1 82 ? -6.621 -7.832 5.739 1.00 93.81 82 VAL A O 1
ATOM 643 N N . ALA A 1 83 ? -7.060 -5.755 5.028 1.00 93.25 83 ALA A N 1
ATOM 644 C CA . ALA A 1 83 ? -8.465 -5.769 5.411 1.00 93.25 83 ALA A CA 1
ATOM 645 C C . ALA A 1 83 ? -9.280 -6.764 4.575 1.00 93.25 83 ALA A C 1
ATOM 647 O O . ALA A 1 83 ? -10.086 -7.498 5.148 1.00 93.25 83 ALA A O 1
ATOM 648 N N . SER A 1 84 ? -9.066 -6.831 3.256 1.00 94.38 84 SER A N 1
ATOM 649 C CA . SER A 1 84 ? -9.752 -7.799 2.391 1.00 94.38 84 SER A CA 1
ATOM 650 C C . SER A 1 84 ? -9.365 -9.237 2.741 1.00 94.38 84 SER A C 1
ATOM 652 O O . SER A 1 84 ? -10.245 -10.094 2.848 1.00 94.38 84 SER A O 1
ATOM 654 N N . GLU A 1 85 ? -8.087 -9.495 3.029 1.00 93.38 85 GLU A N 1
ATOM 655 C CA . GLU A 1 85 ? -7.624 -10.801 3.501 1.00 93.38 85 GLU A CA 1
ATOM 656 C C . GLU A 1 85 ? -8.260 -11.175 4.848 1.00 93.38 85 GLU A C 1
ATOM 658 O O . GLU A 1 85 ? -8.770 -12.284 5.024 1.00 93.38 85 GLU A O 1
ATOM 663 N N . THR A 1 86 ? -8.281 -10.238 5.797 1.00 94.50 86 THR A N 1
ATOM 664 C CA . THR A 1 86 ? -8.885 -10.460 7.116 1.00 94.50 86 THR A CA 1
ATOM 665 C C . THR A 1 86 ? -10.380 -10.740 6.984 1.00 94.50 86 THR A C 1
ATOM 667 O O . THR A 1 86 ? -10.893 -11.667 7.612 1.00 94.50 86 THR A O 1
ATOM 670 N N . LEU A 1 87 ? -11.083 -9.993 6.127 1.00 94.38 87 LEU A N 1
ATOM 671 C CA . LEU A 1 87 ? -12.500 -10.203 5.847 1.00 94.38 87 LEU A CA 1
ATOM 672 C C . LEU A 1 87 ? -12.754 -11.589 5.243 1.00 94.38 87 LEU A C 1
ATOM 674 O O . LEU A 1 87 ? -13.666 -12.285 5.688 1.00 94.38 87 LEU A O 1
ATOM 678 N N . PHE A 1 88 ? -11.921 -12.018 4.293 1.00 94.12 88 PHE A N 1
ATOM 679 C CA . PHE A 1 88 ? -12.001 -13.351 3.700 1.00 94.12 88 PHE A CA 1
ATOM 680 C C . PHE A 1 88 ? -11.768 -14.456 4.738 1.00 94.12 88 PHE A C 1
ATOM 682 O O . PHE A 1 88 ? -12.562 -15.393 4.826 1.00 94.12 88 PHE A O 1
ATOM 689 N N . ARG A 1 89 ? -10.736 -14.326 5.583 1.00 93.75 89 ARG A N 1
ATOM 690 C CA . ARG A 1 89 ? -10.449 -15.285 6.665 1.00 93.75 89 ARG A CA 1
ATOM 691 C C . ARG A 1 89 ? -11.602 -15.363 7.669 1.00 93.75 89 ARG A C 1
ATOM 693 O O . ARG A 1 89 ? -12.007 -16.461 8.048 1.00 93.75 89 ARG A O 1
ATOM 700 N N . MET A 1 90 ? -12.179 -14.222 8.053 1.00 94.94 90 MET A N 1
ATOM 701 C CA . MET A 1 90 ? -13.361 -14.180 8.922 1.00 94.94 90 MET A CA 1
ATOM 702 C C . MET A 1 90 ? -14.580 -14.839 8.264 1.00 94.94 90 MET A C 1
ATOM 704 O O . MET A 1 90 ? -15.292 -15.598 8.921 1.00 94.94 90 MET A O 1
ATOM 708 N N . ALA A 1 91 ? -14.822 -14.581 6.977 1.00 95.44 91 ALA A N 1
ATOM 709 C CA . ALA A 1 91 ? -15.924 -15.187 6.233 1.00 95.44 91 ALA A CA 1
ATOM 710 C C . ALA A 1 91 ? -15.749 -16.708 6.081 1.00 95.44 91 ALA A C 1
ATOM 712 O O . ALA A 1 91 ? -16.716 -17.455 6.240 1.00 95.44 91 ALA A O 1
ATOM 713 N N . SER A 1 92 ? -14.518 -17.169 5.845 1.00 95.12 92 SER A N 1
ATOM 714 C CA . SER A 1 92 ? -14.184 -18.592 5.768 1.00 95.12 92 SER A CA 1
ATOM 715 C C . SER A 1 92 ? -14.354 -19.292 7.112 1.00 95.12 92 SER A C 1
ATOM 717 O O . SER A 1 92 ? -14.915 -20.385 7.151 1.00 95.12 92 SER A O 1
ATOM 719 N N . TRP A 1 93 ? -13.940 -18.658 8.212 1.00 95.69 93 TRP A N 1
ATOM 720 C CA . TRP A 1 93 ? -14.120 -19.207 9.558 1.00 95.69 93 TRP A CA 1
ATOM 721 C C . TRP A 1 93 ? -15.603 -19.363 9.929 1.00 95.69 93 TRP A C 1
ATOM 723 O O . TRP A 1 93 ? -15.983 -20.334 10.575 1.00 95.69 93 TRP A O 1
ATOM 733 N N . ARG A 1 94 ? -16.462 -18.449 9.460 1.00 95.94 94 ARG A N 1
ATOM 734 C CA . ARG A 1 94 ? -17.925 -18.522 9.642 1.00 95.94 94 ARG A CA 1
ATOM 735 C C . ARG A 1 94 ? -18.630 -19.467 8.660 1.00 95.94 94 ARG A C 1
ATOM 737 O O . ARG A 1 94 ? -19.851 -19.566 8.704 1.00 95.94 94 ARG A O 1
ATOM 744 N N . GLY A 1 95 ? -17.900 -20.113 7.750 1.00 94.62 95 GLY A N 1
ATOM 745 C CA . GLY A 1 95 ? -18.468 -21.007 6.737 1.00 94.62 95 GLY A CA 1
ATOM 746 C C . GLY A 1 95 ? -19.256 -20.307 5.621 1.00 94.62 95 GLY A C 1
ATOM 747 O O . GLY A 1 95 ? -19.932 -20.985 4.852 1.00 94.62 95 GLY A O 1
ATOM 748 N N . LEU A 1 96 ? -19.168 -18.975 5.505 1.00 95.44 96 LEU A N 1
ATOM 749 C CA . LEU A 1 96 ? -19.855 -18.207 4.454 1.00 95.44 96 LEU A CA 1
ATOM 750 C C . LEU A 1 96 ? -19.197 -18.391 3.083 1.00 95.44 96 LEU A C 1
ATOM 752 O O . LEU A 1 96 ? -19.866 -18.337 2.056 1.00 95.44 96 LEU A O 1
ATOM 756 N N . VAL A 1 97 ? -17.879 -18.594 3.069 1.00 94.06 97 VAL A N 1
ATOM 757 C CA . VAL A 1 97 ? -17.084 -18.776 1.853 1.00 94.06 97 VAL A CA 1
ATOM 758 C C . VAL A 1 97 ? -16.191 -19.994 2.041 1.00 94.06 97 VAL A C 1
ATOM 760 O O . VAL A 1 97 ? -15.556 -20.148 3.083 1.00 94.06 97 VAL A O 1
ATOM 763 N N . LYS A 1 98 ? -16.131 -20.871 1.037 1.00 91.75 98 LYS A N 1
ATOM 764 C CA . LYS A 1 98 ? -15.197 -22.002 1.027 1.00 91.75 98 LYS A CA 1
ATOM 765 C C . LYS A 1 98 ? -13.903 -21.572 0.331 1.00 91.75 98 LYS A C 1
ATOM 767 O O . LYS A 1 98 ? -13.990 -21.022 -0.769 1.00 91.75 98 LYS A O 1
ATOM 772 N N . PRO A 1 99 ? -12.721 -21.800 0.929 1.00 89.88 99 PRO A N 1
ATOM 773 C CA . PRO A 1 99 ? -11.463 -21.470 0.277 1.00 89.88 99 PRO A CA 1
ATOM 774 C C . PRO A 1 99 ? -11.283 -22.338 -0.970 1.00 89.88 99 PRO A C 1
ATOM 776 O O . PRO A 1 99 ? -11.438 -23.558 -0.921 1.00 89.88 99 PRO A O 1
ATOM 779 N N . LEU A 1 100 ? -10.981 -21.694 -2.097 1.00 91.50 100 LEU A N 1
ATOM 780 C CA . LEU A 1 100 ? -10.697 -22.373 -3.356 1.00 91.50 100 LEU A CA 1
ATOM 781 C C . LEU A 1 100 ? -9.228 -22.819 -3.389 1.00 91.50 100 LEU A C 1
ATOM 783 O O . LEU A 1 100 ? -8.354 -22.039 -2.992 1.00 91.50 100 LEU A O 1
ATOM 787 N N . PRO A 1 101 ? -8.927 -24.027 -3.897 1.00 91.50 101 PRO A N 1
ATOM 788 C CA . PRO A 1 101 ? -7.547 -24.432 -4.131 1.00 91.50 101 PRO A CA 1
ATOM 789 C C . PRO A 1 101 ? -6.897 -23.473 -5.138 1.00 91.50 101 PRO A C 1
ATOM 791 O O . PRO A 1 101 ? -7.504 -23.127 -6.150 1.00 91.50 101 PRO A O 1
ATOM 794 N N . TYR A 1 102 ? -5.674 -23.022 -4.845 1.00 92.81 102 TYR A N 1
ATOM 795 C CA . TYR A 1 102 ? -4.918 -22.064 -5.669 1.00 92.81 102 TYR A CA 1
ATOM 796 C C . TYR A 1 102 ? -5.621 -20.712 -5.911 1.00 92.81 102 TYR A C 1
ATOM 798 O O . TYR A 1 102 ? -5.320 -20.021 -6.885 1.00 92.81 102 TYR A O 1
ATOM 806 N N . GLY A 1 103 ? -6.535 -20.293 -5.024 1.00 90.31 103 GLY A N 1
ATOM 807 C CA . GLY A 1 103 ? -7.265 -19.025 -5.168 1.00 90.31 103 GLY A CA 1
ATOM 808 C C . GLY A 1 103 ? -6.358 -17.793 -5.286 1.00 90.31 103 GLY A C 1
ATOM 809 O O . GLY A 1 103 ? -6.648 -16.890 -6.065 1.00 90.31 103 GLY A O 1
ATOM 810 N N . GLU A 1 104 ? -5.220 -17.786 -4.590 1.00 90.50 104 GLU A N 1
ATOM 811 C CA . GLU A 1 104 ? -4.199 -16.735 -4.702 1.00 90.50 104 GLU A CA 1
ATOM 812 C C . GLU A 1 104 ? -3.640 -16.600 -6.128 1.00 90.50 104 GLU A C 1
ATOM 814 O O . GLU A 1 104 ? -3.487 -15.489 -6.634 1.00 90.50 104 GLU A O 1
ATOM 819 N N . VAL A 1 105 ? -3.417 -17.728 -6.812 1.00 94.44 105 VAL A N 1
ATOM 820 C CA . VAL A 1 105 ? -2.901 -17.768 -8.185 1.00 94.44 105 VAL A CA 1
ATOM 821 C C . VAL A 1 105 ? -3.956 -17.243 -9.146 1.00 94.44 105 VAL A C 1
ATOM 823 O O . VAL A 1 105 ? -3.638 -16.468 -10.046 1.00 94.44 105 VAL A O 1
ATOM 826 N N . ILE A 1 106 ? -5.222 -17.610 -8.940 1.00 94.44 106 ILE A N 1
ATOM 827 C CA . ILE A 1 106 ? -6.332 -17.119 -9.762 1.00 94.44 106 ILE A CA 1
ATOM 828 C C . ILE A 1 106 ? -6.454 -15.601 -9.619 1.00 94.44 106 ILE A C 1
ATOM 830 O O . ILE A 1 106 ? -6.461 -14.903 -10.625 1.00 94.44 106 ILE A O 1
ATOM 834 N N . ILE A 1 107 ? -6.476 -15.072 -8.392 1.00 93.12 107 ILE A N 1
ATOM 835 C CA . ILE A 1 107 ? -6.587 -13.623 -8.154 1.00 93.12 107 ILE A CA 1
ATOM 836 C C . ILE A 1 107 ? -5.392 -12.879 -8.755 1.00 93.12 107 ILE A C 1
ATOM 838 O O . ILE A 1 107 ? -5.565 -11.833 -9.382 1.00 93.12 107 ILE A O 1
ATOM 842 N N . PHE A 1 108 ? -4.181 -13.412 -8.595 1.00 93.31 108 PHE A N 1
ATOM 843 C CA . PHE A 1 108 ? -2.981 -12.808 -9.163 1.00 93.31 108 PHE A CA 1
ATOM 844 C C . PHE A 1 108 ? -3.022 -12.795 -10.695 1.00 93.31 108 PHE A C 1
ATOM 846 O O . PHE A 1 108 ? -2.828 -11.749 -11.316 1.00 93.31 108 PHE A O 1
ATOM 853 N N . THR A 1 109 ? -3.319 -13.940 -11.311 1.00 95.25 109 THR A N 1
ATOM 854 C CA . THR A 1 109 ? -3.353 -14.077 -12.773 1.00 95.25 109 THR A CA 1
ATOM 855 C C . THR A 1 109 ? -4.455 -13.231 -13.399 1.00 95.25 109 THR A C 1
ATOM 857 O O . THR A 1 109 ? -4.184 -12.542 -14.381 1.00 95.25 109 THR A O 1
ATOM 860 N N . THR A 1 110 ? -5.658 -13.191 -12.818 1.00 95.88 110 THR A N 1
ATOM 861 C CA . THR A 1 110 ? -6.740 -12.328 -13.315 1.00 95.88 110 THR A CA 1
ATOM 862 C C . THR A 1 110 ? -6.398 -10.850 -13.155 1.00 95.88 110 THR A C 1
ATOM 864 O O . THR A 1 110 ? -6.652 -10.068 -14.073 1.00 95.88 110 THR A O 1
ATOM 867 N N . SER A 1 111 ? -5.774 -10.458 -12.040 1.00 93.88 111 SER A N 1
ATOM 868 C CA . SER A 1 111 ? -5.363 -9.069 -11.800 1.00 93.88 111 SER A CA 1
ATOM 869 C C . SER A 1 111 ? -4.304 -8.612 -12.802 1.00 93.88 111 SER A C 1
ATOM 871 O O . SER A 1 111 ? -4.452 -7.551 -13.405 1.00 93.88 111 SER A O 1
ATOM 873 N N . ILE A 1 112 ? -3.268 -9.425 -13.034 1.00 91.44 112 ILE A N 1
ATOM 874 C CA . ILE A 1 112 ? -2.215 -9.124 -14.014 1.00 91.44 112 ILE A CA 1
ATOM 875 C C . ILE A 1 112 ? -2.770 -9.130 -15.438 1.00 91.44 112 ILE A C 1
ATOM 877 O O . ILE A 1 112 ? -2.488 -8.206 -16.197 1.00 91.44 112 ILE A O 1
ATOM 881 N N . ALA A 1 113 ? -3.598 -10.113 -15.800 1.00 91.94 113 ALA A N 1
ATOM 882 C CA . ALA A 1 113 ? -4.232 -10.157 -17.115 1.00 91.94 113 ALA A CA 1
ATOM 883 C C . ALA A 1 113 ? -5.094 -8.911 -17.365 1.00 91.94 113 ALA A C 1
ATOM 885 O O . ALA A 1 113 ? -5.005 -8.306 -18.432 1.00 91.94 113 ALA A O 1
ATOM 886 N N . THR A 1 114 ? -5.868 -8.482 -16.364 1.00 90.94 114 THR A N 1
ATOM 887 C CA . THR A 1 114 ? -6.684 -7.260 -16.439 1.00 90.94 114 THR A CA 1
ATOM 888 C C . THR A 1 114 ? -5.805 -6.017 -16.560 1.00 90.94 114 THR A C 1
ATOM 890 O O . THR A 1 114 ? -6.068 -5.163 -17.402 1.00 90.94 114 THR A O 1
ATOM 893 N N . LEU A 1 115 ? -4.734 -5.921 -15.769 1.00 88.12 115 LEU A N 1
ATOM 894 C CA . LEU A 1 115 ? -3.798 -4.798 -15.817 1.00 88.12 115 LEU A CA 1
ATOM 895 C C . LEU A 1 115 ? -3.129 -4.674 -17.193 1.00 88.12 115 LEU A C 1
ATOM 897 O O . LEU A 1 115 ? -3.091 -3.582 -17.755 1.00 88.12 115 LEU A O 1
ATOM 901 N N . LEU A 1 116 ? -2.648 -5.786 -17.752 1.00 85.12 116 LEU A N 1
ATOM 902 C CA . LEU A 1 116 ? -2.034 -5.827 -19.081 1.00 85.12 116 LEU A CA 1
ATOM 903 C C . LEU A 1 116 ? -3.0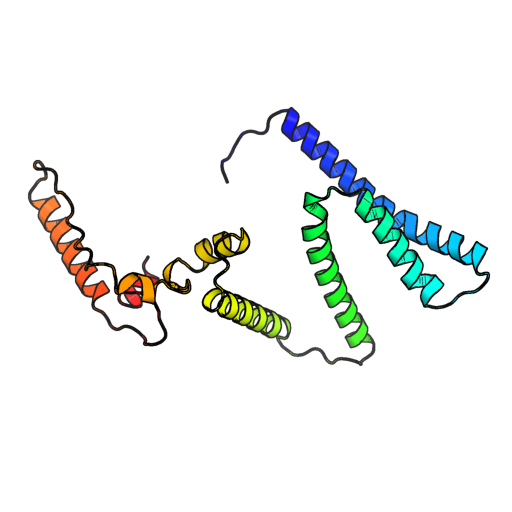53 -5.541 -20.190 1.00 85.12 116 LEU A C 1
ATOM 905 O O . LEU A 1 116 ? -2.743 -4.836 -21.147 1.00 85.12 116 LEU A O 1
ATOM 909 N N . PHE A 1 117 ? -4.285 -6.033 -20.056 1.00 85.44 117 PHE A N 1
ATOM 910 C CA . PHE A 1 117 ? -5.362 -5.714 -20.990 1.00 85.44 117 PHE A CA 1
ATOM 911 C C . PHE A 1 117 ? -5.679 -4.211 -20.998 1.00 85.44 117 PHE A C 1
ATOM 913 O O . PHE A 1 117 ? -5.743 -3.594 -22.063 1.00 85.44 117 PHE A O 1
ATOM 920 N N . LEU A 1 118 ? -5.808 -3.598 -19.817 1.00 84.31 118 LEU A N 1
ATOM 921 C CA . LEU A 1 118 ? -6.018 -2.155 -19.688 1.00 84.31 118 LEU A CA 1
ATOM 922 C C . LEU A 1 118 ? -4.822 -1.357 -20.216 1.00 84.31 118 LEU A C 1
ATOM 924 O O . LEU A 1 118 ? -5.026 -0.362 -20.908 1.00 84.31 118 LEU A O 1
ATOM 928 N N . TYR A 1 119 ? -3.594 -1.817 -19.963 1.00 81.50 119 TYR A N 1
ATOM 929 C CA . TYR A 1 119 ? -2.375 -1.214 -20.506 1.00 81.50 119 TYR A CA 1
ATOM 930 C C . TYR A 1 119 ? -2.382 -1.190 -22.042 1.00 81.50 119 TYR A C 1
ATOM 932 O O . TYR A 1 119 ? -2.079 -0.161 -22.640 1.00 81.50 119 TYR A O 1
ATOM 940 N N . ARG A 1 120 ? -2.820 -2.279 -22.690 1.00 77.50 120 ARG A N 1
ATOM 941 C CA . ARG A 1 120 ? -2.952 -2.353 -24.159 1.00 77.50 120 ARG A CA 1
ATOM 942 C C . ARG A 1 120 ? -4.108 -1.515 -24.713 1.00 77.50 120 ARG A C 1
ATOM 944 O O . ARG A 1 120 ? -4.076 -1.140 -25.880 1.00 77.50 120 ARG A O 1
ATOM 951 N N . SER A 1 121 ? -5.142 -1.239 -23.917 1.00 75.50 121 SER A N 1
ATOM 952 C CA . SER A 1 121 ? -6.337 -0.506 -24.365 1.00 75.50 121 SER A CA 1
ATOM 953 C C . SER A 1 121 ? -6.278 1.006 -24.101 1.00 75.50 121 SER A C 1
ATOM 955 O O . SER A 1 121 ? -6.975 1.773 -24.778 1.00 75.50 121 SER A O 1
ATOM 957 N N . SER A 1 122 ? -5.484 1.448 -23.126 1.00 69.69 122 SER A N 1
ATOM 958 C CA . SER A 1 122 ? -5.488 2.819 -22.604 1.00 69.69 122 SER A CA 1
ATOM 959 C C . SER A 1 122 ? -4.500 3.754 -23.318 1.00 69.69 122 SER A C 1
ATOM 961 O O . SER A 1 122 ? -3.418 3.340 -23.714 1.00 69.69 122 SER A O 1
ATOM 963 N N . HIS A 1 123 ? -4.865 5.037 -23.446 1.00 62.03 123 HIS A N 1
ATOM 964 C CA . HIS A 1 123 ? -4.019 6.128 -23.970 1.00 62.03 123 HIS A CA 1
ATOM 965 C C . HIS A 1 123 ? -3.312 6.938 -22.860 1.00 62.03 123 HIS A C 1
ATOM 967 O O . HIS A 1 123 ? -2.798 8.026 -23.118 1.00 62.03 123 HIS A O 1
ATOM 973 N N . ALA A 1 124 ? -3.316 6.468 -21.608 1.00 59.44 124 ALA A N 1
ATOM 974 C CA . ALA A 1 124 ? -2.783 7.224 -20.472 1.00 59.44 124 ALA A CA 1
ATOM 975 C C . ALA A 1 124 ? -1.240 7.195 -20.433 1.00 59.44 124 ALA A C 1
ATOM 977 O O . ALA A 1 124 ? -0.627 6.375 -19.759 1.00 59.44 124 ALA A O 1
ATOM 978 N N . THR A 1 125 ? -0.603 8.110 -21.161 1.00 60.31 125 THR A N 1
ATOM 979 C CA . THR A 1 125 ? 0.858 8.162 -21.362 1.00 60.31 125 THR A CA 1
ATOM 980 C C . THR A 1 125 ? 1.651 8.836 -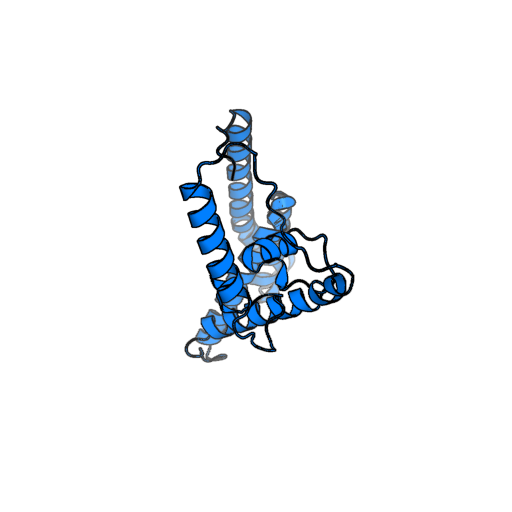20.233 1.00 60.31 125 THR A C 1
ATOM 982 O O . THR A 1 125 ? 2.877 8.762 -20.233 1.00 60.31 125 THR A O 1
ATOM 985 N N . ASN A 1 126 ? 0.994 9.474 -19.253 1.00 61.66 126 ASN A N 1
ATOM 986 C CA . ASN A 1 126 ? 1.666 10.373 -18.298 1.00 61.66 126 ASN A CA 1
ATOM 987 C C . ASN A 1 126 ? 1.788 9.852 -16.854 1.00 61.66 126 ASN A C 1
ATOM 989 O O . ASN A 1 126 ? 2.366 10.538 -16.010 1.00 61.66 126 ASN A O 1
ATOM 993 N N . ASP A 1 127 ? 1.292 8.651 -16.550 1.00 72.81 127 ASP A N 1
ATOM 994 C CA . ASP A 1 127 ? 1.330 8.115 -15.186 1.00 72.81 127 ASP A CA 1
ATOM 995 C C . ASP A 1 127 ? 2.621 7.333 -14.896 1.00 72.81 127 ASP A C 1
ATOM 997 O O . ASP A 1 127 ? 3.111 6.534 -15.697 1.00 72.81 127 ASP A O 1
ATOM 1001 N N . SER A 1 128 ? 3.157 7.500 -13.684 1.00 74.38 128 SER A N 1
ATOM 1002 C CA . SER A 1 128 ? 4.369 6.808 -13.214 1.00 74.38 128 SER A CA 1
ATOM 1003 C C . SER A 1 128 ? 4.247 5.279 -13.247 1.00 74.38 128 SER A C 1
ATOM 1005 O O . SER A 1 128 ? 5.238 4.580 -13.467 1.00 74.38 128 SER A O 1
ATOM 1007 N N . ILE A 1 129 ? 3.027 4.758 -13.091 1.00 76.38 129 ILE A N 1
ATOM 1008 C CA . ILE A 1 129 ? 2.711 3.329 -13.199 1.00 76.38 129 ILE A CA 1
ATOM 1009 C C . ILE A 1 129 ? 2.906 2.836 -14.638 1.00 76.38 129 ILE A C 1
ATOM 1011 O O . ILE A 1 129 ? 3.484 1.770 -14.830 1.00 76.38 129 ILE A O 1
ATOM 1015 N N . TYR A 1 130 ? 2.511 3.617 -15.649 1.00 76.88 130 TYR A N 1
ATOM 1016 C CA . TYR A 1 130 ? 2.716 3.251 -17.056 1.00 76.88 130 TYR A CA 1
ATOM 1017 C C . TYR A 1 130 ? 4.198 3.233 -17.425 1.00 76.88 130 TYR A C 1
ATOM 1019 O O . TYR A 1 130 ? 4.622 2.357 -18.171 1.00 76.88 130 TYR A O 1
ATOM 1027 N N . SER A 1 131 ? 5.005 4.135 -16.859 1.00 77.50 131 SER A N 1
ATOM 1028 C CA . SER A 1 131 ? 6.463 4.120 -17.046 1.00 77.50 131 SER A CA 1
ATOM 1029 C C . SER A 1 131 ? 7.113 2.857 -16.461 1.00 77.50 131 SER A C 1
ATOM 1031 O O . SER A 1 131 ? 7.951 2.228 -17.108 1.00 77.50 131 SER A O 1
ATOM 1033 N N . LEU A 1 132 ? 6.679 2.424 -15.270 1.00 81.31 132 LEU A N 1
ATOM 1034 C CA . LEU A 1 132 ? 7.132 1.164 -14.671 1.00 81.31 132 LEU A CA 1
ATOM 1035 C C . LEU A 1 132 ? 6.661 -0.056 -15.469 1.00 81.31 132 LEU A C 1
ATOM 1037 O O . LEU A 1 132 ? 7.461 -0.952 -15.730 1.00 81.31 132 LEU A O 1
ATOM 1041 N N . LEU A 1 133 ? 5.395 -0.082 -15.891 1.00 80.38 133 LEU A N 1
ATOM 1042 C CA . LEU A 1 133 ? 4.863 -1.156 -16.732 1.00 80.38 133 LEU A CA 1
ATOM 1043 C C . LEU A 1 133 ? 5.605 -1.229 -18.068 1.00 80.38 133 LEU A C 1
ATOM 1045 O O . LEU A 1 133 ? 6.019 -2.311 -18.459 1.00 80.38 133 LEU A O 1
ATOM 1049 N N . ARG A 1 134 ? 5.883 -0.091 -18.710 1.00 78.19 134 ARG A N 1
ATOM 1050 C CA . ARG A 1 134 ? 6.691 -0.021 -19.935 1.00 78.19 134 ARG A CA 1
ATOM 1051 C C . ARG A 1 134 ? 8.110 -0.546 -19.730 1.00 78.19 134 ARG A C 1
ATOM 1053 O O . ARG A 1 134 ? 8.659 -1.168 -20.632 1.00 78.19 134 ARG A O 1
ATOM 1060 N N . PHE A 1 135 ? 8.712 -0.296 -18.568 1.00 80.56 135 PHE A N 1
ATOM 1061 C CA . PHE A 1 135 ? 10.032 -0.835 -18.243 1.00 80.56 135 PHE A CA 1
ATOM 1062 C C . PHE A 1 135 ? 10.013 -2.362 -18.076 1.00 80.56 135 PHE A C 1
ATOM 1064 O O . PHE A 1 135 ? 10.939 -3.024 -18.530 1.00 80.56 135 PHE A O 1
ATOM 1071 N N . VAL A 1 136 ? 8.974 -2.917 -17.443 1.00 82.19 136 VAL A N 1
ATOM 1072 C CA . VAL A 1 136 ? 8.875 -4.360 -17.158 1.00 82.19 136 VAL A CA 1
ATOM 1073 C C . VAL A 1 136 ? 8.404 -5.165 -18.372 1.00 82.19 136 VAL A C 1
ATOM 1075 O O . VAL A 1 136 ? 8.960 -6.218 -18.660 1.00 82.19 136 VAL A O 1
ATOM 1078 N N . VAL A 1 137 ? 7.371 -4.683 -19.063 1.00 79.44 137 VAL A N 1
ATOM 1079 C CA . VAL A 1 137 ? 6.706 -5.367 -20.184 1.00 79.44 137 VAL A CA 1
ATOM 1080 C C . VAL A 1 137 ? 7.413 -5.086 -21.513 1.00 79.44 137 VAL A C 1
ATOM 1082 O O . VAL A 1 137 ? 7.453 -5.932 -22.401 1.00 79.44 137 VAL A O 1
ATOM 1085 N N . GLY A 1 138 ? 8.014 -3.904 -21.638 1.00 74.12 138 GLY A N 1
ATOM 1086 C CA . GLY A 1 138 ? 8.708 -3.462 -22.837 1.00 74.12 138 GLY A CA 1
ATOM 1087 C C . GLY A 1 138 ? 7.862 -2.540 -23.725 1.00 74.12 138 GLY A C 1
ATOM 1088 O O . GLY A 1 138 ? 6.636 -2.495 -23.635 1.00 74.12 138 GLY A O 1
ATOM 1089 N N . PRO A 1 139 ? 8.516 -1.780 -24.622 1.00 71.94 139 PRO A N 1
ATOM 1090 C CA . PRO A 1 139 ? 7.868 -0.749 -25.438 1.00 71.94 139 PRO A CA 1
ATOM 1091 C C . PRO A 1 139 ? 6.974 -1.307 -26.557 1.00 71.94 139 PRO A C 1
ATOM 1093 O O . PRO A 1 139 ? 6.242 -0.553 -27.187 1.00 71.94 139 PRO A O 1
ATOM 1096 N N . PHE A 1 140 ? 7.051 -2.609 -26.841 1.00 70.25 140 PHE A N 1
ATOM 1097 C CA . PHE A 1 140 ? 6.354 -3.235 -27.968 1.00 70.25 140 PHE A CA 1
ATOM 1098 C C . PHE A 1 140 ? 4.891 -3.577 -27.666 1.00 70.25 140 PHE A C 1
ATOM 1100 O O . PHE A 1 140 ? 4.126 -3.831 -28.594 1.00 70.25 140 PHE A O 1
ATOM 1107 N N . GLU A 1 141 ? 4.497 -3.601 -26.391 1.00 72.31 141 GLU A N 1
ATOM 1108 C CA . GLU A 1 141 ? 3.114 -3.877 -25.978 1.00 72.31 141 GLU A CA 1
ATOM 1109 C C . GLU A 1 141 ? 2.261 -2.609 -25.822 1.00 72.31 141 GLU A C 1
ATOM 1111 O O . GLU A 1 141 ? 1.061 -2.703 -25.562 1.00 72.31 141 GLU A O 1
ATOM 1116 N N . GLU A 1 142 ? 2.856 -1.428 -26.007 1.00 71.94 142 GLU A N 1
ATOM 1117 C CA . GLU A 1 142 ? 2.165 -0.142 -25.921 1.00 71.94 142 GLU A CA 1
ATOM 1118 C C . GLU A 1 142 ? 1.184 0.042 -27.094 1.00 71.94 142 GLU A C 1
ATOM 1120 O O . GLU A 1 142 ? 1.484 -0.259 -28.259 1.00 71.94 142 GLU A O 1
ATOM 1125 N N . LYS A 1 143 ? -0.014 0.554 -26.789 1.00 62.47 143 LYS A N 1
ATOM 1126 C CA . LYS A 1 143 ? -1.030 0.874 -27.795 1.00 62.47 143 LYS A CA 1
ATOM 1127 C C . LYS A 1 143 ? -0.481 1.929 -28.759 1.00 62.47 143 LYS A C 1
ATOM 1129 O O . LYS A 1 143 ? -0.066 3.001 -28.335 1.00 62.47 143 LYS A O 1
ATOM 1134 N N . GLY A 1 144 ? -0.475 1.619 -30.055 1.00 59.59 144 GLY A N 1
ATOM 1135 C CA . GLY A 1 144 ? 0.061 2.502 -31.096 1.00 59.59 144 GLY A CA 1
ATOM 1136 C C . GLY A 1 144 ? 1.503 2.205 -31.520 1.00 59.59 144 GLY A C 1
ATOM 1137 O O . GLY A 1 144 ? 1.986 2.853 -32.443 1.00 59.59 144 GLY A O 1
ATOM 1138 N N . TYR A 1 145 ? 2.199 1.213 -30.944 1.00 63.22 145 TYR A N 1
ATOM 1139 C CA . TYR A 1 145 ? 3.493 0.774 -31.500 1.00 63.22 145 TYR A CA 1
ATOM 1140 C C . TYR A 1 145 ? 3.348 0.235 -32.938 1.00 63.22 145 TYR A C 1
ATOM 1142 O O . TYR A 1 145 ? 4.192 0.493 -33.793 1.00 63.22 145 TYR A O 1
ATOM 1150 N N . ALA A 1 146 ? 2.260 -0.495 -33.215 1.00 57.62 146 ALA A N 1
ATOM 1151 C CA . ALA A 1 146 ? 1.960 -1.009 -34.552 1.00 57.62 146 ALA A CA 1
ATOM 1152 C C . ALA A 1 146 ? 1.537 0.099 -35.536 1.00 57.62 146 ALA A C 1
ATOM 1154 O O . ALA A 1 146 ? 1.938 0.055 -36.692 1.00 57.62 146 ALA A O 1
ATOM 1155 N N . GLU A 1 147 ? 0.781 1.093 -35.059 1.00 53.88 147 GLU A N 1
ATOM 1156 C CA . GLU A 1 147 ? 0.232 2.202 -35.857 1.00 53.88 147 GLU A CA 1
ATOM 1157 C C . GLU A 1 147 ? 1.315 3.234 -36.215 1.00 53.88 147 GLU A C 1
ATOM 1159 O O . GLU A 1 147 ? 1.494 3.553 -37.382 1.00 53.88 147 GLU A O 1
ATOM 1164 N N . ASN A 1 148 ? 2.169 3.629 -35.258 1.00 53.38 148 ASN A N 1
ATOM 1165 C CA . ASN A 1 148 ? 3.309 4.527 -35.514 1.00 53.38 148 ASN A CA 1
ATOM 1166 C C . ASN A 1 148 ? 4.371 3.931 -36.464 1.00 53.38 148 ASN A C 1
ATOM 1168 O O . ASN A 1 148 ? 5.287 4.639 -36.881 1.00 53.38 148 ASN A O 1
ATOM 1172 N N . ARG A 1 149 ? 4.316 2.625 -36.768 1.00 52.72 149 ARG A N 1
ATOM 1173 C CA . ARG A 1 149 ? 5.285 1.957 -37.648 1.00 52.72 149 ARG A CA 1
ATOM 1174 C C . ARG A 1 149 ? 4.916 2.058 -39.126 1.00 52.72 149 ARG A C 1
ATOM 1176 O O . ARG A 1 149 ? 5.836 2.024 -39.939 1.00 52.72 149 ARG A O 1
ATOM 1183 N N . GLU A 1 150 ? 3.639 2.190 -39.487 1.00 51.78 150 GLU A N 1
ATOM 1184 C CA . GLU A 1 150 ? 3.273 2.420 -40.897 1.00 51.78 150 GLU A CA 1
ATOM 1185 C C . GLU A 1 150 ? 3.922 3.709 -41.440 1.00 51.78 150 GLU A C 1
ATOM 1187 O O . GLU A 1 150 ? 4.246 3.778 -42.624 1.00 51.78 150 GLU A O 1
ATOM 1192 N N . ASP A 1 151 ? 4.267 4.645 -40.548 1.00 46.56 151 ASP A N 1
ATOM 1193 C CA . ASP A 1 151 ? 4.959 5.900 -40.857 1.00 46.56 151 ASP A CA 1
ATOM 1194 C C . ASP A 1 151 ? 6.504 5.837 -40.796 1.00 46.56 151 ASP A C 1
ATOM 1196 O O . ASP A 1 151 ? 7.178 6.812 -41.143 1.00 46.56 151 ASP A O 1
ATOM 1200 N N . LEU A 1 152 ? 7.115 4.722 -40.365 1.00 45.62 152 LEU A N 1
ATOM 1201 C CA . LEU A 1 152 ? 8.574 4.609 -40.199 1.00 45.62 152 LEU A CA 1
ATOM 1202 C C . LEU A 1 152 ? 9.211 3.758 -41.315 1.00 45.62 152 LEU A C 1
ATOM 1204 O O . LEU A 1 152 ? 8.938 2.557 -41.401 1.00 45.62 152 LEU A O 1
ATOM 1208 N N . PRO A 1 153 ? 10.126 4.322 -42.133 1.00 38.84 153 PRO A N 1
ATOM 1209 C CA . PRO A 1 153 ? 10.838 3.552 -43.148 1.00 38.84 153 PRO A CA 1
ATOM 1210 C C . PRO A 1 153 ? 11.677 2.437 -42.496 1.00 38.84 153 PRO A C 1
ATOM 1212 O O . PRO A 1 153 ? 12.118 2.586 -41.350 1.00 38.84 153 PRO A O 1
ATOM 1215 N N . PRO A 1 154 ? 11.931 1.315 -43.199 1.00 44.34 154 PRO A N 1
ATOM 1216 C CA . PRO A 1 154 ? 12.759 0.234 -42.676 1.00 44.34 154 PRO A CA 1
ATOM 1217 C C . PRO A 1 154 ? 14.127 0.786 -42.256 1.00 44.34 154 PRO A C 1
ATOM 1219 O O . PRO A 1 154 ? 14.901 1.264 -43.081 1.00 44.34 154 PRO A O 1
ATOM 1222 N N . GLN A 1 155 ? 14.415 0.751 -40.950 1.00 46.28 155 GLN A N 1
ATOM 1223 C CA . GLN A 1 155 ? 15.708 1.164 -40.413 1.00 46.28 155 GLN A CA 1
ATOM 1224 C C . GLN A 1 155 ? 16.778 0.149 -40.819 1.00 46.28 155 GLN A C 1
ATOM 1226 O O . GLN A 1 155 ? 17.055 -0.823 -40.108 1.00 46.28 155 GLN A O 1
ATOM 1231 N N . ASP A 1 156 ? 17.423 0.414 -41.950 1.00 39.78 156 ASP A N 1
ATOM 1232 C CA . ASP A 1 156 ? 18.758 -0.089 -42.226 1.00 39.78 156 ASP A CA 1
ATOM 1233 C C . ASP A 1 156 ? 19.713 0.520 -41.199 1.00 39.78 156 ASP A C 1
ATOM 1235 O O . ASP A 1 156 ? 20.126 1.677 -41.284 1.00 39.78 156 ASP A O 1
ATOM 1239 N N . VAL A 1 157 ? 20.070 -0.268 -40.184 1.00 46.78 157 VAL A N 1
ATOM 1240 C CA . VAL A 1 157 ? 21.152 0.075 -39.259 1.00 46.78 157 VAL A CA 1
ATOM 1241 C C . VAL A 1 157 ? 22.465 0.000 -40.043 1.00 46.78 157 VAL A C 1
ATOM 1243 O O . VAL A 1 157 ? 23.170 -1.014 -40.047 1.00 46.78 157 VAL A O 1
ATOM 1246 N N . SER A 1 158 ? 22.794 1.076 -40.756 1.00 41.91 158 SER A N 1
ATOM 1247 C CA . SER A 1 158 ? 24.111 1.277 -41.343 1.00 41.91 158 SER A CA 1
ATOM 1248 C C . SER A 1 158 ? 25.085 1.603 -40.209 1.00 41.91 158 SER A C 1
ATOM 1250 O O . SER A 1 158 ? 25.233 2.758 -39.806 1.00 41.91 158 SER A O 1
ATOM 1252 N N . LEU A 1 159 ? 25.735 0.577 -39.654 1.00 49.25 159 LEU A N 1
ATOM 1253 C CA . LEU A 1 159 ? 26.893 0.760 -38.781 1.00 49.25 159 LEU A CA 1
ATOM 1254 C C . LEU A 1 159 ? 27.935 1.583 -39.554 1.00 49.25 159 LEU A C 1
ATOM 1256 O O . LEU A 1 159 ? 28.490 1.112 -40.546 1.00 49.25 159 LEU A O 1
ATOM 1260 N N . ARG A 1 160 ? 28.171 2.833 -39.136 1.00 50.19 160 ARG A N 1
ATOM 1261 C CA . ARG A 1 160 ? 29.265 3.658 -39.661 1.00 50.19 160 ARG A CA 1
ATOM 1262 C C . ARG A 1 160 ? 30.575 3.023 -39.204 1.00 50.19 160 ARG A C 1
ATOM 1264 O O . ARG A 1 160 ? 30.959 3.144 -38.046 1.00 50.19 160 ARG A O 1
ATOM 1271 N N . PHE A 1 161 ? 31.219 2.296 -40.109 1.00 49.22 161 PHE A N 1
ATOM 1272 C CA . PHE A 1 161 ? 32.501 1.659 -39.845 1.00 49.22 161 PHE A CA 1
ATOM 1273 C C . PHE A 1 161 ? 33.621 2.692 -39.875 1.00 49.22 161 PHE A C 1
ATOM 1275 O O . PHE A 1 161 ? 33.830 3.372 -40.880 1.00 49.22 161 PHE A O 1
ATOM 1282 N N . ASP A 1 162 ? 34.368 2.758 -38.777 1.00 53.78 162 ASP A N 1
ATOM 1283 C CA . ASP A 1 162 ? 35.600 3.523 -38.711 1.00 53.78 162 ASP A CA 1
ATOM 1284 C C . ASP A 1 162 ? 36.672 2.872 -39.607 1.00 53.78 162 ASP A C 1
ATOM 1286 O O . ASP A 1 162 ? 36.826 1.643 -39.666 1.00 53.78 162 ASP A O 1
ATOM 1290 N N . ARG A 1 163 ? 37.402 3.700 -40.355 1.00 52.09 163 ARG A N 1
ATOM 1291 C CA . ARG A 1 163 ? 38.171 3.323 -41.562 1.00 52.09 163 ARG A CA 1
ATOM 1292 C C . ARG A 1 163 ? 39.422 2.472 -41.267 1.00 52.09 163 ARG A C 1
ATOM 1294 O O . ARG A 1 163 ? 40.157 2.126 -42.188 1.00 52.09 163 ARG A O 1
ATOM 1301 N N . ARG A 1 164 ? 39.660 2.116 -39.997 1.00 53.59 164 ARG A N 1
ATOM 1302 C CA . ARG A 1 164 ? 40.938 1.608 -39.462 1.00 53.59 164 ARG A CA 1
ATOM 1303 C C . ARG A 1 164 ? 40.892 0.191 -38.864 1.00 53.59 164 ARG A C 1
ATOM 1305 O O . ARG A 1 164 ? 41.820 -0.201 -38.167 1.00 53.59 164 ARG A O 1
ATOM 1312 N N . SER A 1 165 ? 39.829 -0.576 -39.113 1.00 56.06 165 SER A N 1
ATOM 1313 C CA . SER A 1 165 ? 39.654 -1.926 -38.548 1.00 56.06 165 SER A CA 1
ATOM 1314 C C . SER A 1 165 ? 40.247 -3.040 -39.431 1.00 56.06 165 SER A C 1
ATOM 1316 O O . SER A 1 165 ? 40.048 -3.049 -40.653 1.00 56.06 165 SER A O 1
ATOM 1318 N N . SER A 1 166 ? 40.976 -3.968 -38.798 1.00 64.12 166 SER A N 1
ATOM 1319 C CA . SER A 1 166 ? 41.646 -5.132 -39.393 1.00 64.12 166 SER A CA 1
ATOM 1320 C C . SER A 1 166 ? 40.653 -6.124 -40.024 1.00 64.12 166 SER A C 1
ATOM 1322 O O . SER A 1 166 ? 39.505 -6.249 -39.596 1.00 64.12 166 SER A O 1
ATOM 1324 N N . GLY A 1 167 ? 41.085 -6.844 -41.070 1.00 69.44 167 GLY A N 1
ATOM 1325 C CA . GLY A 1 167 ? 40.211 -7.711 -41.880 1.00 69.44 167 GLY A CA 1
ATOM 1326 C C . GLY A 1 167 ? 39.460 -8.791 -41.088 1.00 69.44 167 GLY A C 1
ATOM 1327 O O . GLY A 1 167 ? 38.314 -9.095 -41.404 1.00 69.44 167 GLY A O 1
ATOM 1328 N N . VAL A 1 168 ? 40.059 -9.298 -40.007 1.00 75.06 168 VAL A N 1
ATOM 1329 C CA . VAL A 1 168 ? 39.463 -10.326 -39.135 1.00 75.06 168 VAL A CA 1
ATOM 1330 C C . VAL A 1 168 ? 38.267 -9.780 -38.347 1.00 75.06 168 VAL A C 1
ATOM 1332 O O . VAL A 1 168 ? 37.236 -10.440 -38.245 1.00 75.06 168 VAL A O 1
ATOM 1335 N N . VAL A 1 169 ? 38.362 -8.543 -37.849 1.00 77.38 169 VAL A N 1
ATOM 1336 C CA . VAL A 1 169 ? 37.275 -7.887 -37.105 1.00 77.38 169 VAL A CA 1
ATOM 1337 C C . VAL A 1 169 ? 36.100 -7.578 -38.035 1.00 77.38 169 VAL A C 1
ATOM 1339 O O . VAL A 1 169 ? 34.946 -7.758 -37.650 1.00 77.38 169 VAL A O 1
ATOM 1342 N N . LYS A 1 170 ? 36.374 -7.185 -39.287 1.00 79.75 170 LYS A N 1
ATOM 1343 C CA . LYS A 1 170 ? 35.337 -6.984 -40.313 1.00 79.75 170 LYS A CA 1
ATOM 1344 C C . LYS A 1 170 ? 34.609 -8.285 -40.665 1.00 79.75 170 LYS A C 1
ATOM 1346 O O . LYS A 1 170 ? 33.383 -8.274 -40.736 1.00 79.75 170 LYS A O 1
ATOM 1351 N N . ALA A 1 171 ? 35.341 -9.390 -40.823 1.00 78.00 171 ALA A N 1
ATOM 1352 C CA . ALA A 1 171 ? 34.757 -10.702 -41.102 1.00 78.00 171 ALA A CA 1
ATOM 1353 C C . ALA A 1 171 ? 33.885 -11.203 -39.936 1.00 78.00 171 ALA A C 1
ATOM 1355 O O . ALA A 1 171 ? 32.751 -11.630 -40.151 1.00 78.00 171 ALA A O 1
ATOM 1356 N N . ALA A 1 172 ? 34.360 -11.071 -38.692 1.00 80.06 172 ALA A N 1
ATOM 1357 C CA . ALA A 1 172 ? 33.588 -11.436 -37.502 1.00 80.06 172 ALA A CA 1
ATOM 1358 C C . ALA A 1 172 ? 32.295 -10.607 -37.362 1.00 80.06 172 ALA A C 1
ATOM 1360 O O . ALA A 1 172 ? 31.231 -11.154 -37.070 1.00 80.06 172 ALA A O 1
ATOM 1361 N N . LEU A 1 173 ? 32.356 -9.298 -37.639 1.00 80.88 173 LEU A N 1
ATOM 1362 C CA . LEU A 1 173 ? 31.182 -8.415 -37.646 1.00 80.88 173 LEU A CA 1
ATOM 1363 C C . LEU A 1 173 ? 30.188 -8.746 -38.766 1.00 80.88 173 LEU A C 1
ATOM 1365 O O . LEU A 1 173 ? 28.979 -8.644 -38.554 1.00 80.88 173 LEU A O 1
ATOM 1369 N N . GLN A 1 174 ? 30.668 -9.160 -39.941 1.00 80.06 174 GLN A N 1
ATOM 1370 C CA . GLN A 1 174 ? 29.802 -9.617 -41.030 1.00 80.06 174 GLN A CA 1
ATOM 1371 C C . GLN A 1 174 ? 29.062 -10.903 -40.656 1.00 80.06 174 GLN A C 1
ATOM 1373 O O . GLN A 1 174 ? 27.846 -10.949 -40.817 1.00 80.06 174 GLN A O 1
ATOM 1378 N N . ILE A 1 175 ? 29.754 -11.894 -40.085 1.00 82.62 175 ILE A N 1
ATOM 1379 C CA . ILE A 1 175 ? 29.137 -13.150 -39.626 1.00 82.62 175 ILE A CA 1
ATOM 1380 C C . ILE A 1 175 ? 28.084 -12.870 -38.547 1.00 82.62 175 ILE A C 1
ATOM 1382 O O . ILE A 1 175 ? 26.965 -13.377 -38.628 1.00 82.62 175 ILE A O 1
ATOM 1386 N 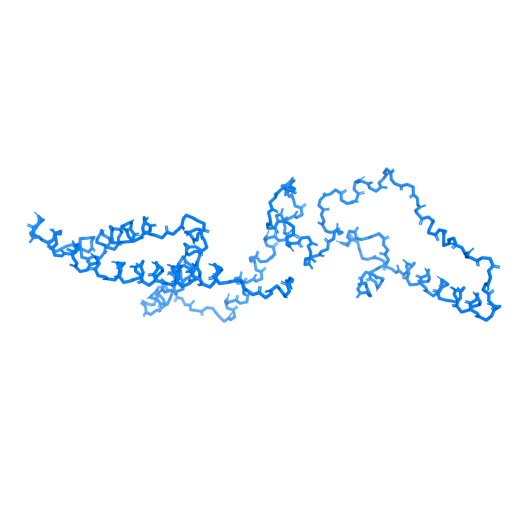N . TYR A 1 176 ? 28.406 -12.010 -37.577 1.00 81.81 176 TYR A N 1
ATOM 1387 C CA . TYR A 1 176 ? 27.452 -11.578 -36.555 1.00 81.81 176 TYR A CA 1
ATOM 1388 C C . TYR A 1 176 ? 26.207 -10.920 -37.174 1.00 81.81 176 TYR A C 1
ATOM 1390 O O . TYR A 1 176 ? 25.083 -11.255 -36.800 1.00 81.81 176 TYR A O 1
ATOM 1398 N N . LYS A 1 177 ? 26.383 -10.041 -38.173 1.00 81.12 177 LYS A N 1
ATOM 1399 C CA . LYS A 1 177 ? 25.266 -9.403 -38.887 1.00 81.12 177 LYS A CA 1
ATOM 1400 C C . LYS A 1 177 ? 24.385 -10.435 -39.597 1.00 81.12 177 LYS A C 1
ATOM 1402 O O . LYS A 1 177 ? 23.165 -10.368 -39.464 1.00 81.12 177 LYS A O 1
ATOM 1407 N N . SER A 1 178 ? 24.988 -11.392 -40.300 1.00 77.88 178 SER A N 1
ATOM 1408 C CA . SER A 1 178 ? 24.272 -12.469 -40.996 1.00 77.88 178 SER A CA 1
ATOM 1409 C C . SER A 1 178 ? 23.458 -13.331 -40.031 1.00 77.88 178 SER A C 1
ATOM 1411 O O . SER A 1 178 ? 22.303 -13.648 -40.310 1.00 77.88 178 SER A O 1
ATOM 1413 N N . LEU A 1 179 ? 24.030 -13.658 -38.870 1.00 81.06 179 LEU A N 1
ATOM 1414 C CA . LEU A 1 179 ? 23.382 -14.482 -37.852 1.00 81.06 179 LEU A CA 1
ATOM 1415 C C . LEU A 1 179 ? 22.195 -13.744 -37.216 1.00 81.06 179 LEU A C 1
ATOM 1417 O O . LEU A 1 179 ? 21.093 -14.285 -37.147 1.00 81.06 179 LEU A O 1
ATOM 1421 N N . VAL A 1 180 ? 22.374 -12.470 -36.854 1.00 80.00 180 VAL A N 1
ATOM 1422 C CA . VAL A 1 180 ? 21.291 -11.619 -36.330 1.00 80.00 180 VAL A CA 1
ATOM 1423 C C . VAL A 1 180 ? 20.169 -11.442 -37.357 1.00 80.00 180 VAL A C 1
ATOM 1425 O O . VAL A 1 180 ? 18.993 -11.473 -36.996 1.00 80.00 180 VAL A O 1
ATOM 1428 N N . GLN A 1 181 ? 20.503 -11.272 -38.635 1.00 77.94 181 GLN A N 1
ATOM 1429 C CA . GLN A 1 181 ? 19.515 -11.107 -39.703 1.00 77.94 181 GLN A CA 1
ATOM 1430 C C . GLN A 1 181 ? 18.736 -12.406 -39.970 1.00 77.94 181 GLN A C 1
ATOM 1432 O O . GLN A 1 181 ? 17.524 -12.353 -40.175 1.00 77.94 181 GLN A O 1
ATOM 1437 N N . GLY A 1 182 ? 19.391 -13.567 -39.866 1.00 75.50 182 GLY A N 1
ATOM 1438 C CA . GLY A 1 182 ? 18.728 -14.873 -39.898 1.00 75.50 182 GLY A CA 1
ATOM 1439 C C . GLY A 1 182 ? 17.757 -15.067 -38.730 1.00 75.50 182 GLY A C 1
ATOM 1440 O O . GLY A 1 182 ? 16.609 -15.451 -38.944 1.00 75.50 182 GLY A O 1
ATOM 1441 N N . VAL A 1 183 ? 18.173 -14.715 -37.507 1.00 78.50 183 VAL A N 1
ATOM 1442 C CA . VAL A 1 183 ? 17.307 -14.797 -36.317 1.00 78.50 183 VAL A CA 1
ATOM 1443 C C . VAL A 1 183 ? 16.116 -13.849 -36.441 1.00 78.50 183 VAL A C 1
ATOM 1445 O O . VAL A 1 183 ? 15.004 -14.250 -36.115 1.00 78.50 183 VAL A O 1
ATOM 1448 N N . LYS A 1 184 ? 16.296 -12.629 -36.963 1.00 76.31 184 LYS A N 1
ATOM 1449 C CA . LYS A 1 184 ? 15.203 -11.657 -37.169 1.00 76.31 184 LYS A CA 1
ATOM 1450 C C . LYS A 1 184 ? 14.121 -12.133 -38.140 1.00 76.31 184 LYS A C 1
ATOM 1452 O O . LYS A 1 184 ? 12.967 -11.757 -37.950 1.00 76.31 184 LYS A O 1
ATOM 1457 N N . ASN A 1 185 ? 14.486 -12.951 -39.126 1.00 73.44 185 ASN A N 1
ATOM 1458 C CA . ASN A 1 185 ? 13.592 -13.437 -40.182 1.00 73.44 185 ASN A CA 1
ATOM 1459 C C . ASN A 1 185 ? 12.858 -14.741 -39.826 1.00 73.44 185 ASN A C 1
ATOM 1461 O O . ASN A 1 185 ? 12.133 -15.282 -40.659 1.00 73.44 185 ASN A O 1
ATOM 1465 N N . TYR A 1 186 ? 13.043 -15.263 -38.612 1.00 79.94 186 TYR A N 1
ATOM 1466 C CA . TYR A 1 186 ? 12.309 -16.436 -38.144 1.00 79.94 186 TYR A CA 1
ATOM 1467 C C . TYR A 1 186 ? 10.806 -16.146 -37.958 1.00 79.94 186 TYR A C 1
ATOM 1469 O O . TYR A 1 186 ? 10.368 -14.993 -37.968 1.00 79.94 186 TYR A O 1
ATOM 1477 N N . GLY A 1 187 ? 10.007 -17.198 -37.767 1.00 75.06 187 GLY A N 1
ATOM 1478 C CA . GLY A 1 187 ? 8.550 -17.093 -37.653 1.00 75.06 187 GLY A CA 1
ATOM 1479 C C . GLY A 1 187 ? 8.070 -16.140 -36.548 1.00 75.06 187 GLY A C 1
ATOM 1480 O O . GLY A 1 187 ? 8.682 -16.017 -35.480 1.00 75.06 187 GLY A O 1
ATOM 1481 N N . ARG A 1 188 ? 6.934 -15.480 -36.806 1.00 77.00 188 ARG A N 1
ATOM 1482 C CA . ARG A 1 188 ? 6.222 -14.622 -35.851 1.00 77.00 188 ARG A CA 1
ATOM 1483 C C . ARG A 1 188 ? 4.854 -15.217 -35.536 1.00 77.00 188 ARG A C 1
ATOM 1485 O O . ARG A 1 188 ? 4.123 -15.594 -36.447 1.00 77.00 188 ARG A O 1
ATOM 1492 N N . HIS A 1 189 ? 4.482 -15.241 -34.260 1.00 78.81 189 HIS A N 1
ATOM 1493 C CA . HIS A 1 189 ? 3.127 -15.589 -33.847 1.00 78.81 189 HIS A CA 1
ATOM 1494 C C . HIS A 1 189 ? 2.165 -14.401 -34.080 1.00 78.81 189 HIS A C 1
ATOM 1496 O O . HIS A 1 189 ? 2.525 -13.265 -33.762 1.00 78.81 189 HIS A O 1
ATOM 1502 N N . PRO A 1 190 ? 0.939 -14.610 -34.598 1.00 74.75 190 PRO A N 1
ATOM 1503 C CA . PRO A 1 190 ? 0.011 -13.525 -34.953 1.00 74.75 190 PRO A CA 1
ATOM 1504 C C . PRO A 1 190 ? -0.432 -12.656 -33.765 1.00 74.75 190 PRO A C 1
ATOM 1506 O O . PRO A 1 190 ? -0.771 -11.494 -33.955 1.00 74.75 190 PRO A O 1
ATOM 1509 N N . ALA A 1 191 ? -0.395 -13.189 -32.541 1.00 72.25 191 ALA A N 1
ATOM 1510 C CA . ALA A 1 191 ? -0.743 -12.444 -31.325 1.00 72.25 191 ALA A CA 1
ATOM 1511 C C . ALA A 1 191 ? 0.361 -11.482 -30.828 1.00 72.25 191 ALA A C 1
ATOM 1513 O O . ALA A 1 191 ? 0.123 -10.684 -29.917 1.00 72.25 191 ALA A O 1
ATOM 1514 N N . CYS A 1 192 ? 1.574 -11.571 -31.383 1.00 73.50 192 CYS A N 1
ATOM 1515 C CA . CYS A 1 192 ? 2.723 -10.803 -30.922 1.00 73.50 192 CYS A CA 1
ATOM 1516 C C . CYS A 1 192 ? 2.854 -9.470 -31.688 1.00 73.50 192 CYS A C 1
ATOM 1518 O O . CYS A 1 192 ? 2.969 -9.485 -32.916 1.00 73.50 192 CYS A O 1
ATOM 1520 N N . PRO A 1 193 ? 2.898 -8.318 -30.990 1.00 71.12 193 PRO A N 1
ATOM 1521 C CA . PRO A 1 193 ? 2.971 -6.997 -31.624 1.00 71.12 193 PRO A CA 1
ATOM 1522 C C . PRO A 1 193 ? 4.389 -6.600 -32.080 1.00 71.12 193 PRO A C 1
ATOM 1524 O O . PRO A 1 193 ? 4.554 -5.601 -32.777 1.00 71.12 193 PRO A O 1
ATOM 1527 N N . HIS A 1 194 ? 5.423 -7.367 -31.713 1.00 73.12 194 HIS A N 1
ATOM 1528 C CA . HIS A 1 194 ? 6.815 -7.032 -32.016 1.00 73.12 194 HIS A CA 1
ATOM 1529 C C . HIS A 1 194 ? 7.151 -7.156 -33.525 1.00 73.12 194 HIS A C 1
ATOM 1531 O O . HIS A 1 194 ? 6.548 -7.954 -34.258 1.00 73.12 194 HIS A O 1
ATOM 1537 N N . PRO A 1 195 ? 8.124 -6.365 -34.021 1.00 67.19 195 PRO A N 1
ATOM 1538 C CA . PRO A 1 195 ? 8.395 -6.234 -35.453 1.00 67.19 195 PRO A CA 1
ATOM 1539 C C . PRO A 1 195 ? 9.263 -7.354 -36.041 1.00 67.19 195 PRO A C 1
ATOM 1541 O O . PRO A 1 195 ? 9.166 -7.615 -37.237 1.00 67.19 195 PRO A O 1
ATOM 1544 N N . PHE A 1 196 ? 10.110 -7.983 -35.223 1.00 75.94 196 PHE A N 1
ATOM 1545 C CA . PHE A 1 196 ? 11.012 -9.072 -35.615 1.00 75.94 196 PHE A CA 1
ATOM 1546 C C . PHE A 1 196 ? 10.448 -10.430 -35.175 1.00 75.94 196 PHE A C 1
ATOM 1548 O O . PHE A 1 196 ? 9.366 -10.488 -34.589 1.00 75.94 196 PHE A O 1
ATOM 1555 N N . SER A 1 197 ? 11.156 -11.523 -35.456 1.00 80.00 197 SER A N 1
ATOM 1556 C CA . SER A 1 197 ? 10.776 -12.860 -34.986 1.00 80.00 197 SER A CA 1
ATOM 1557 C C . SER A 1 197 ? 10.582 -12.940 -33.464 1.00 80.00 197 SER A C 1
ATOM 1559 O O . SER A 1 197 ? 11.207 -12.202 -32.696 1.00 80.00 197 SER A O 1
ATOM 1561 N N . CYS A 1 198 ? 9.742 -13.878 -33.011 1.00 79.44 198 CYS A N 1
ATOM 1562 C CA . CYS A 1 198 ? 9.525 -14.108 -31.575 1.00 79.44 198 CYS A CA 1
ATOM 1563 C C . CYS A 1 198 ? 10.820 -14.518 -30.864 1.00 79.44 198 CYS A C 1
ATOM 1565 O O . CYS A 1 198 ? 11.067 -14.106 -29.737 1.00 79.44 198 CYS A O 1
ATOM 1567 N N . THR A 1 199 ? 11.679 -15.271 -31.554 1.00 79.50 199 THR A N 1
ATOM 1568 C CA . THR A 1 199 ? 12.987 -15.688 -31.040 1.00 79.50 199 THR A CA 1
ATOM 1569 C C . THR A 1 199 ? 13.933 -14.507 -30.853 1.00 79.50 199 THR A C 1
ATOM 1571 O O . THR A 1 199 ? 14.675 -14.469 -29.878 1.00 79.50 199 THR A O 1
ATOM 1574 N N . PHE A 1 200 ? 13.904 -13.523 -31.761 1.00 79.62 200 PHE A N 1
ATOM 1575 C CA . PHE A 1 200 ? 14.700 -12.306 -31.608 1.00 79.62 200 PHE A CA 1
ATOM 1576 C C . PHE A 1 200 ? 14.219 -11.477 -30.412 1.00 79.62 200 PHE A C 1
ATOM 1578 O O . PHE A 1 200 ? 15.042 -10.951 -29.673 1.00 79.62 200 PHE A O 1
ATOM 1585 N N . TYR A 1 201 ? 12.903 -11.409 -30.197 1.00 75.81 201 TYR A N 1
ATOM 1586 C CA . TYR A 1 201 ? 12.310 -10.683 -29.074 1.00 75.81 201 TYR A CA 1
ATOM 1587 C C . TYR A 1 201 ? 12.703 -11.268 -27.711 1.00 75.81 201 TYR A C 1
ATOM 1589 O O . TYR A 1 201 ? 13.057 -10.521 -26.810 1.00 75.81 201 TYR A O 1
ATOM 1597 N N . THR A 1 202 ? 12.703 -12.595 -27.563 1.00 76.69 202 THR A N 1
ATOM 1598 C CA . THR A 1 202 ? 13.073 -13.252 -26.294 1.00 76.69 202 THR A CA 1
ATOM 1599 C C . THR A 1 202 ? 14.561 -13.169 -25.949 1.00 76.69 202 THR A C 1
ATOM 1601 O O . THR A 1 202 ? 14.936 -13.455 -24.817 1.00 76.69 202 THR A O 1
ATOM 1604 N N . LEU A 1 203 ? 15.415 -12.858 -26.928 1.00 75.31 203 LEU A N 1
ATOM 1605 C CA . LEU A 1 203 ? 16.872 -12.788 -26.763 1.00 75.31 203 LEU A CA 1
ATOM 1606 C C . LEU A 1 203 ? 17.380 -11.374 -26.430 1.00 75.31 203 LEU A C 1
ATOM 1608 O O . LEU A 1 203 ? 18.583 -11.211 -26.217 1.00 75.31 203 LEU A O 1
ATOM 1612 N N . GLN A 1 204 ? 16.498 -10.371 -26.444 1.00 64.06 204 GLN A N 1
ATOM 1613 C CA . GLN A 1 204 ? 16.803 -8.961 -26.195 1.00 64.06 204 GLN A CA 1
ATOM 1614 C C . GLN A 1 204 ? 16.612 -8.594 -24.721 1.00 64.06 204 GLN A C 1
ATOM 1616 O O . GLN A 1 204 ? 17.435 -7.785 -24.231 1.00 64.06 204 GLN A O 1
#

Secondary structure (DSSP, 8-state):
---PPPPHHHHHHHHHHHHHHHHHHHHHHHHHHHHHHHHHHHH-S--HIIIIIHHHHHHHHHHHHHS-HHHHHHHHHHHHHHHHHHHHHHHHHTTSSPPPTTHHHHHHHHHHHHHHHHHHH----S-HHHHHHHHHH-GGGSTTTTHHHHTS----------TT--HHHHHHHHHHHHHHHHHHTS---TT---SS-HHHHHT-

pLDDT: mean 81.05, std 14.15, range [38.84, 95.94]

Foldseek 3Di:
DPPDDDDPVNVVVVVVQVVLVVVLVVQLVVQLVVQLVVLCVVVVDDDPCSNPPVSNVVSNVVSLVSHDPVCSVVVVVVVVVVVVVVVVVVCVVVVNDPDDVVVVVVVVVVVVVVVLVCQLVDPPPPDPVNVVCCVVVHPQSHHCPLVVVVVPDPDPPPPPDDPDDDPVVVVVVVVVVVVLVVQQDDDDDPVGRDDGHPSNVVVD

=== Feature glossary ===
Key to the feature types in this record:

— What the protein is —

Primary structure: the covalent order of the twenty standard amino acids along the backbone. Two proteins with the same sequence will (almost always) fold to the same structure; two with 30% identity often share a fold but not the details.

Database cross-references. InterPro integrates a dozen domain/family signature databases into unified entries with residue-range hits. GO terms attach function/process/location labels with evidence codes. CATH codes position the fold in a four-level structural taxonomy. Organism is the NCBI-taxonomy species name.

— Where its atoms are —

The mmCIF block holds the 3D Cartesian coordinates of each backbone atom (N, Cα, C, O) in ångströms. mmCIF is the PDB's canonical archive format — a tagged-loop text representation of the atomic model.

Six rendered views show the 3D structure from the faces of a cube — i.e. along ±x, ±y, ±z. Rendering representation is drawn randomly per protein from cartoon (secondary-structure ribbons), sticks (backbone bonds), or molecular surface; coloring is either N→C rainbow (blue at the N-terminus through red at the C-terminus) or one color per chain.

— Local backbone conformation —

DSSP 8-state secondary structure assigns each residue one of H (α-helix), G (3₁₀-helix), I (π-helix), E (extended β-strand), B (isolated β-bridge), T (hydrogen-bonded turn), S (bend), or '-' (coil). The assignment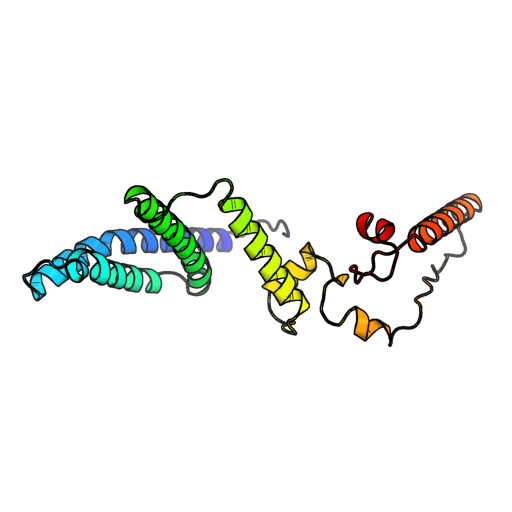 is computed from backbone hydrogen-bond geometry via the Kabsch–Sander algorithm.

P-SEA three-state annotation labels each residue as helix, strand, or coil based purely on the geometry of the Cα trace. It serves as a fallback when the full backbone (and thus DSSP) is unavailable.

The φ/ψ torsion pair specifies the backbone conformation at each residue. φ rotates about the N–Cα bond, ψ about the Cα–C bond. Steric clashes forbid most of the (φ, ψ) plane — the allowed regions (α-helix basin, β-sheet basin, left-handed helix) are the Ramachandran-allowed regions.

— Global shape and packing —

The geometric summary reports three shape descriptors. Rg (radius of gyration) measures how spread out the Cα atoms are about their centre of mass; compact globular proteins have small Rg, elongated or unfolded ones large. Cα contacts (<8 Å, |i−j|>4) count long-range residue pairs in spatial proximity — high for tightly packed folds, near zero for rods or random coil. The bounding-box extents give the protein's footprint along x, y, z in Å.

Accessible surface area quantifies burial. A residue with SASA near zero is packed into the hydrophobic core; one with SASA >100 Å² sits on the surface. Computed here via the Shrake–Rupley numerical algorithm with a 1.4 Å probe.

Plot images: a contact map (which residues are close in 3D, as an N×N binary image), a Ramachandran scatter (backbone torsion angles, revealing secondary-structure composition at a glance), and — for AlphaFold structures — a PAE heatmap (pairwise prediction confidence).

— Structural neighborhood —

The Foldseek 3Di string encodes local tertiary geometry as a 20-letter alphabet — one character per residue — derived from the relative positions of nearby Cα atoms. Unlike the amino-acid sequence, 3Di is a direct function of the 3D structure, so two proteins with the same fold have similar 3Di strings even at low sequence identity.

Nearest PDB neighbors are the top structural matches found by Foldseek when searching this structure against the entire Protein Data Bank. Each hit reports a TM-score (0 to 1; >0.5 almost always implies the same fold) and an E-value. These are *structural* homologs — they may share no detectable sequence similarity.

— Confidence and disorder —

For AlphaFold models, the B-factor field carries pLDDT — the model's own estimate of local accuracy on a 0–100 scale. Regions with pLDDT<50 should be treated as essentially unmodeled; they often correspond to intrinsically disordered segments.

B-factor (Debye–Waller factor) reflects atomic displacement in the crystal lattice. It is an experimental observable (units Å²), not a prediction; low values mean the atom is pinned down, high values mean it moves or is heterogeneous across the crystal.

Predicted aligned error is AlphaFold's pairwise confidence. Unlike pLDDT (per-residue), PAE is per-residue-pair and captures whether two parts of the structure are correctly placed relative to each other. Units are ångströms of expected positional error.